Protein AF-A0A9P8UBT5-F1 (afdb_monomer)

Sequence (210 aa):
MSDPVVSLGGPLFRHPGTSYQEFSTSWRRHAQIVTPWFLQFGVTEYIQIHLPPNRSLHTPFSTMLSSSPSHISPEASAQAQKIMAQADGIAIVRYRPVSISPGKTRDLMDGSSHPYFKDVIAADERRFLHTESGATAVAPKDGNWSFDVPALEVDVWKELAAGCRVVKAEELVIIKDGKAEIEVEGLWWNLWHNLDREDVPVDVSQAEGK

pLDDT: mean 85.36, std 14.69, range [41.03, 98.38]

Radius of gyration: 19.41 Å; Cα contacts (8 Å, |Δi|>4): 306; chains: 1; bounding box: 41×47×66 Å

Structure (mmCIF, N/CA/C/O backbone):
data_AF-A0A9P8UBT5-F1
#
_entry.id   AF-A0A9P8UBT5-F1
#
loop_
_atom_site.group_PDB
_atom_site.id
_atom_site.type_symbol
_atom_site.label_atom_id
_atom_site.label_alt_id
_atom_site.label_comp_id
_atom_site.label_asym_id
_atom_site.label_entity_id
_atom_site.label_seq_id
_atom_site.pdbx_PDB_ins_code
_atom_site.Cartn_x
_atom_site.Cartn_y
_atom_site.Cartn_z
_atom_site.occupancy
_atom_site.B_iso_or_equiv
_atom_site.auth_seq_id
_atom_site.auth_comp_id
_atom_site.auth_asym_id
_atom_site.auth_atom_id
_atom_site.pdbx_PDB_model_num
ATOM 1 N N . MET A 1 1 ? 18.305 18.192 -13.054 1.00 54.78 1 MET A N 1
ATOM 2 C CA . MET A 1 1 ? 17.220 18.229 -12.053 1.00 54.78 1 MET A CA 1
ATOM 3 C C . MET A 1 1 ? 16.824 16.789 -11.804 1.00 54.78 1 MET A C 1
ATOM 5 O O . MET A 1 1 ? 16.705 16.066 -12.779 1.00 54.78 1 MET A O 1
ATOM 9 N N . SER A 1 2 ? 16.757 16.344 -10.552 1.00 66.19 2 SER A N 1
ATOM 10 C CA . SER A 1 2 ? 16.241 15.011 -10.226 1.00 66.19 2 SER A CA 1
ATOM 11 C C . SER A 1 2 ? 14.736 14.972 -10.496 1.00 66.19 2 SER A C 1
ATOM 13 O O . SER A 1 2 ? 14.044 15.938 -10.173 1.00 66.19 2 SER A O 1
ATOM 15 N N . ASP A 1 3 ? 14.241 13.883 -11.088 1.00 73.88 3 ASP A N 1
ATOM 16 C CA . ASP A 1 3 ? 12.806 13.688 -11.334 1.00 73.88 3 ASP A CA 1
ATOM 17 C C . ASP A 1 3 ? 12.015 13.781 -10.020 1.00 73.88 3 ASP A C 1
ATOM 19 O O . ASP A 1 3 ? 12.537 13.363 -8.983 1.00 73.88 3 ASP A O 1
ATOM 23 N N . PRO A 1 4 ? 10.789 14.334 -10.006 1.00 84.88 4 PRO A N 1
ATOM 24 C CA . PRO A 1 4 ? 10.018 14.503 -8.776 1.00 84.88 4 PRO A CA 1
ATOM 25 C C . PRO A 1 4 ? 9.709 13.155 -8.105 1.00 84.88 4 PRO A C 1
ATOM 27 O O . PRO A 1 4 ? 9.495 12.145 -8.774 1.00 84.88 4 PRO A O 1
ATOM 30 N N . VAL A 1 5 ? 9.691 13.140 -6.767 1.00 91.81 5 VAL A N 1
ATOM 31 C CA . VAL A 1 5 ? 9.139 12.006 -6.006 1.00 91.81 5 VAL A CA 1
ATOM 32 C C . VAL A 1 5 ? 7.627 12.093 -6.0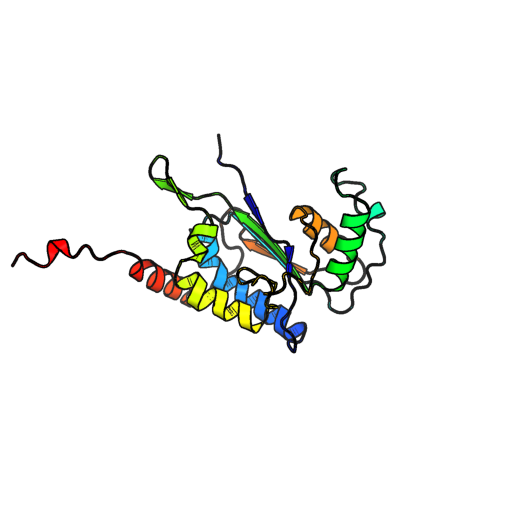74 1.00 91.81 5 VAL A C 1
ATOM 34 O O . VAL A 1 5 ? 7.066 13.154 -5.804 1.00 91.81 5 VAL A O 1
ATOM 37 N N . VAL A 1 6 ? 6.983 10.975 -6.380 1.00 93.69 6 VAL A N 1
ATOM 38 C CA . VAL A 1 6 ? 5.534 10.828 -6.275 1.00 93.69 6 VAL A CA 1
ATOM 39 C C . VAL A 1 6 ? 5.216 10.045 -5.004 1.00 93.69 6 VAL A C 1
ATOM 41 O O . VAL A 1 6 ? 5.884 9.056 -4.694 1.00 93.69 6 VAL A O 1
ATOM 44 N N . SER A 1 7 ? 4.201 10.496 -4.271 1.00 93.75 7 SER A N 1
ATOM 45 C CA . SER A 1 7 ? 3.725 9.880 -3.031 1.00 93.75 7 SER A CA 1
ATOM 46 C C . SER A 1 7 ? 2.304 9.356 -3.226 1.00 93.75 7 SER A C 1
ATOM 48 O O . SER A 1 7 ? 1.443 10.084 -3.712 1.00 93.75 7 SER A O 1
ATOM 50 N N . LEU A 1 8 ? 2.049 8.116 -2.816 1.00 92.44 8 LEU A N 1
ATOM 51 C CA . LEU A 1 8 ? 0.731 7.478 -2.841 1.00 92.44 8 LEU A CA 1
ATOM 52 C C . LEU A 1 8 ? 0.530 6.593 -1.611 1.00 92.44 8 LEU A C 1
ATOM 54 O O . LEU A 1 8 ? 1.482 6.189 -0.944 1.00 92.44 8 LEU A O 1
ATOM 58 N N . GLY A 1 9 ? -0.724 6.279 -1.321 1.00 92.38 9 GLY A N 1
ATOM 59 C CA . GLY A 1 9 ? -1.100 5.485 -0.163 1.00 92.38 9 GLY A CA 1
ATOM 60 C C . GLY A 1 9 ? -2.188 6.165 0.650 1.00 92.38 9 GLY A C 1
ATOM 61 O O . GLY A 1 9 ? -2.800 7.138 0.214 1.00 92.38 9 GLY A O 1
ATOM 62 N N . GLY A 1 10 ? -2.448 5.620 1.829 1.00 94.44 10 GLY A N 1
ATOM 63 C CA . GLY A 1 10 ? -3.575 6.013 2.654 1.00 94.44 10 GLY A CA 1
ATOM 64 C C . GLY A 1 10 ? -4.095 4.860 3.510 1.00 94.44 10 GLY A C 1
ATOM 65 O O . GLY A 1 10 ? -3.424 3.828 3.638 1.00 94.44 10 GLY A O 1
ATOM 66 N N . PRO A 1 11 ? -5.272 5.045 4.125 1.00 95.25 11 PRO A N 1
ATOM 67 C CA . PRO A 1 11 ? -5.884 4.050 4.990 1.00 95.25 11 PRO A CA 1
ATOM 68 C C . PRO A 1 11 ? -6.266 2.788 4.210 1.00 95.25 11 PRO A C 1
ATOM 70 O O . PRO A 1 11 ? -6.769 2.854 3.091 1.00 95.25 11 PRO A O 1
ATOM 73 N N . LEU A 1 12 ? -6.053 1.636 4.835 1.00 96.38 12 LEU A N 1
ATOM 74 C CA . LEU A 1 12 ? -6.475 0.328 4.356 1.00 96.38 12 LEU A CA 1
ATOM 75 C C . LEU A 1 12 ? -7.531 -0.245 5.289 1.00 96.38 12 LEU A C 1
ATOM 77 O O . LEU A 1 12 ? -7.418 -0.135 6.511 1.00 96.38 12 LEU A O 1
ATOM 81 N N . PHE A 1 13 ? -8.518 -0.908 4.704 1.00 95.62 13 PHE A N 1
ATOM 82 C CA . PHE A 1 13 ? -9.588 -1.583 5.422 1.00 95.62 13 PHE A CA 1
ATOM 83 C C . PHE A 1 13 ? -9.510 -3.079 5.135 1.00 95.62 13 PHE A C 1
ATOM 85 O O . PHE A 1 13 ? -9.263 -3.489 3.996 1.00 95.62 13 PHE A O 1
ATOM 92 N N . ARG A 1 14 ? -9.696 -3.908 6.161 1.00 95.62 14 ARG A N 1
ATOM 93 C CA . ARG A 1 14 ? -9.682 -5.362 5.996 1.00 95.62 14 ARG A CA 1
ATOM 94 C C . ARG A 1 14 ? -10.953 -5.868 5.318 1.00 95.62 14 ARG A C 1
ATOM 96 O O . ARG A 1 14 ? -12.022 -5.268 5.426 1.00 95.62 14 ARG A O 1
ATOM 103 N N . HIS A 1 15 ? -10.841 -7.010 4.653 1.00 95.06 15 HIS A N 1
ATOM 104 C CA . HIS A 1 15 ? -11.969 -7.687 4.028 1.00 95.06 15 HIS A CA 1
ATOM 105 C C . HIS A 1 15 ? -13.046 -8.058 5.076 1.00 95.06 15 HIS A C 1
ATOM 107 O O . HIS A 1 15 ? -12.706 -8.494 6.185 1.00 95.06 15 HIS A O 1
ATOM 113 N N . PRO A 1 16 ? -14.352 -7.931 4.762 1.00 92.25 16 PRO A N 1
ATOM 114 C CA . PRO A 1 16 ? -15.416 -8.365 5.663 1.00 92.25 16 PRO A CA 1
ATOM 115 C C . PRO A 1 16 ? -15.279 -9.846 6.040 1.00 92.25 16 PRO A C 1
ATOM 117 O O . PRO A 1 16 ? -15.104 -10.711 5.186 1.00 92.25 16 PRO A O 1
ATOM 120 N N . GLY A 1 17 ? -15.360 -10.158 7.331 1.00 92.75 17 GLY A N 1
ATOM 121 C CA . GLY A 1 17 ? -15.185 -11.528 7.829 1.00 92.75 17 GLY A CA 1
ATOM 122 C C . GLY A 1 17 ? -13.733 -11.936 8.100 1.00 92.75 17 GLY A C 1
ATOM 123 O O . GLY A 1 17 ? -13.524 -12.980 8.707 1.00 92.75 17 GLY A O 1
ATOM 124 N N . THR A 1 18 ? -12.747 -11.108 7.745 1.00 94.38 18 THR A N 1
ATOM 125 C CA . THR A 1 18 ? -11.354 -11.287 8.173 1.00 94.38 18 THR A CA 1
ATOM 126 C C . THR A 1 18 ? -11.154 -10.659 9.552 1.00 94.38 18 THR A C 1
ATOM 128 O O . THR A 1 18 ? -11.521 -9.503 9.797 1.00 94.38 18 THR A O 1
ATOM 131 N N . SER A 1 19 ? -10.569 -11.413 10.481 1.00 95.81 19 SER A N 1
ATOM 132 C CA . SER A 1 19 ? -10.183 -10.885 11.791 1.00 95.81 19 SER A CA 1
ATOM 133 C C . SER A 1 19 ? -9.003 -9.914 11.671 1.00 95.81 19 SER A C 1
ATOM 135 O O . SER A 1 19 ? -8.230 -9.946 10.714 1.00 95.81 19 SER A O 1
ATOM 137 N N . TYR A 1 20 ? -8.809 -9.058 12.678 1.00 95.06 20 TYR A N 1
ATOM 138 C CA . TYR A 1 20 ? -7.649 -8.160 12.706 1.00 95.06 20 TYR A CA 1
ATOM 139 C C . TYR A 1 20 ? -6.314 -8.922 12.641 1.00 95.06 20 TYR A C 1
ATOM 141 O O . TYR A 1 20 ? -5.384 -8.496 11.958 1.00 95.06 20 TYR A O 1
ATOM 149 N N . GLN A 1 21 ? -6.214 -10.053 13.346 1.00 96.00 21 GLN A N 1
ATOM 150 C CA . GLN A 1 21 ? -4.995 -10.859 13.363 1.00 96.00 21 GLN A CA 1
ATOM 151 C C . GLN A 1 21 ? -4.702 -11.440 11.977 1.00 96.00 21 GLN A C 1
ATOM 153 O O . GLN A 1 21 ? -3.580 -11.308 11.498 1.00 96.00 21 GLN A O 1
ATOM 158 N N . GLU A 1 22 ? -5.706 -12.014 11.311 1.00 97.00 22 GLU A N 1
ATOM 159 C CA . GLU A 1 22 ? -5.560 -12.538 9.948 1.00 97.00 22 GLU A CA 1
ATOM 160 C C . GLU A 1 22 ? -5.184 -11.441 8.951 1.00 97.00 22 GLU A C 1
ATOM 162 O O . GLU A 1 22 ? -4.287 -11.654 8.137 1.00 97.00 22 GLU A O 1
ATOM 167 N N . PHE A 1 23 ? -5.804 -10.259 9.041 1.00 97.38 23 PHE A N 1
ATOM 168 C CA . PHE A 1 23 ? -5.424 -9.093 8.239 1.00 97.38 23 PHE A CA 1
ATOM 169 C C . PHE A 1 23 ? -3.957 -8.717 8.471 1.00 97.38 23 PHE A C 1
ATOM 171 O O . PHE A 1 23 ? -3.184 -8.636 7.522 1.00 97.38 23 PHE A O 1
ATOM 178 N N . SER A 1 24 ? -3.553 -8.535 9.731 1.00 96.88 24 SER A N 1
ATOM 179 C CA . SER A 1 24 ? -2.198 -8.106 10.089 1.00 96.88 24 SER A CA 1
ATOM 180 C C . SER A 1 24 ? -1.144 -9.115 9.628 1.00 96.88 24 SER A C 1
ATOM 182 O O . SER A 1 24 ? -0.122 -8.735 9.057 1.00 96.88 24 SER A O 1
ATOM 184 N N . THR A 1 25 ? -1.403 -10.412 9.813 1.00 97.62 25 THR A N 1
ATOM 185 C CA . THR A 1 25 ? -0.523 -11.483 9.333 1.00 97.62 25 THR A CA 1
ATOM 186 C C . THR A 1 25 ? -0.460 -11.522 7.806 1.00 97.62 25 THR A C 1
ATOM 188 O O . THR A 1 25 ? 0.635 -11.619 7.250 1.00 97.62 25 THR A O 1
ATOM 191 N N . SER A 1 26 ? -1.604 -11.417 7.124 1.00 98.06 26 SER A N 1
ATOM 192 C CA . SER A 1 26 ? -1.662 -11.444 5.657 1.00 98.06 26 SER A CA 1
ATOM 193 C C . SER A 1 26 ? -0.941 -10.245 5.054 1.00 98.06 26 SER A C 1
ATOM 195 O O . SER A 1 26 ? -0.128 -10.414 4.153 1.00 98.06 26 SER A O 1
ATOM 197 N N . TRP A 1 27 ? -1.145 -9.047 5.603 1.00 98.12 27 TRP A N 1
ATOM 198 C CA . TRP A 1 27 ? -0.545 -7.826 5.076 1.00 98.12 27 TRP A CA 1
ATOM 199 C C . TRP A 1 27 ? 0.981 -7.775 5.268 1.00 98.12 27 TRP A C 1
ATOM 201 O O . TRP A 1 27 ? 1.702 -7.343 4.368 1.00 98.12 27 TRP A O 1
ATOM 211 N N . ARG A 1 28 ? 1.510 -8.330 6.367 1.00 97.81 28 ARG A N 1
ATOM 212 C CA . ARG A 1 28 ? 2.966 -8.519 6.521 1.00 97.81 28 ARG A CA 1
ATOM 213 C C . ARG A 1 28 ? 3.537 -9.460 5.479 1.00 97.81 28 ARG A C 1
ATOM 215 O O . ARG A 1 28 ? 4.595 -9.196 4.920 1.00 97.81 28 ARG A O 1
ATOM 222 N N . ARG A 1 29 ? 2.846 -10.570 5.215 1.00 97.62 29 ARG A N 1
ATOM 223 C CA . ARG A 1 29 ? 3.262 -11.515 4.176 1.00 97.62 29 ARG A CA 1
ATOM 224 C C . ARG A 1 29 ? 3.194 -10.870 2.791 1.00 97.62 29 ARG A C 1
ATOM 226 O O . ARG A 1 29 ? 4.104 -11.068 1.991 1.00 97.62 29 ARG A O 1
ATOM 233 N N . HIS A 1 30 ? 2.165 -10.062 2.546 1.00 97.88 30 HIS A N 1
ATOM 234 C CA . HIS A 1 30 ? 1.980 -9.316 1.307 1.00 97.88 30 HIS A CA 1
ATOM 235 C C . HIS A 1 30 ? 3.183 -8.424 0.975 1.00 97.88 30 HIS A C 1
ATOM 237 O O . HIS A 1 30 ? 3.520 -8.270 -0.196 1.00 97.88 30 HIS A O 1
ATOM 243 N N . ALA A 1 31 ? 3.888 -7.905 1.989 1.00 97.88 31 ALA A N 1
ATOM 244 C CA . ALA A 1 31 ? 5.113 -7.134 1.794 1.00 97.88 31 ALA A CA 1
ATOM 245 C C . ALA A 1 31 ? 6.129 -7.882 0.913 1.00 97.88 31 ALA A C 1
ATOM 247 O O . ALA A 1 31 ? 6.630 -7.318 -0.052 1.00 97.88 31 ALA A O 1
ATOM 248 N N . GLN A 1 32 ? 6.358 -9.175 1.165 1.00 97.81 32 GLN A N 1
ATOM 249 C CA . GLN A 1 32 ? 7.280 -9.973 0.352 1.00 97.81 32 GLN A CA 1
ATOM 250 C C . GLN A 1 32 ? 6.816 -10.117 -1.104 1.00 97.81 32 GLN A C 1
ATOM 252 O O . GLN A 1 32 ? 7.638 -10.144 -2.016 1.00 97.81 32 GLN A O 1
ATOM 257 N N . ILE A 1 33 ? 5.501 -10.211 -1.316 1.00 97.88 33 ILE A N 1
ATOM 258 C CA . ILE A 1 33 ? 4.894 -10.416 -2.634 1.00 97.88 33 ILE A CA 1
ATOM 259 C C . ILE A 1 33 ? 5.039 -9.155 -3.483 1.00 97.88 33 ILE A C 1
ATOM 261 O O . ILE A 1 33 ? 5.387 -9.247 -4.660 1.00 97.88 33 ILE A O 1
ATOM 265 N N . VAL A 1 34 ? 4.790 -7.982 -2.896 1.00 97.50 34 VAL A N 1
ATOM 266 C CA . VAL A 1 34 ? 4.793 -6.707 -3.621 1.00 97.50 34 VAL A CA 1
ATOM 267 C C . VAL A 1 34 ? 6.202 -6.150 -3.838 1.00 97.50 34 VAL A C 1
ATOM 269 O O . VAL A 1 34 ? 6.431 -5.461 -4.831 1.00 97.50 34 VAL A O 1
ATOM 272 N N . THR A 1 35 ? 7.170 -6.469 -2.968 1.00 98.19 35 THR A N 1
ATOM 273 C CA . THR A 1 35 ? 8.527 -5.896 -3.024 1.00 98.19 35 THR A CA 1
ATOM 274 C C . THR A 1 35 ? 9.234 -6.071 -4.377 1.00 98.19 35 THR A C 1
ATOM 276 O O . THR A 1 35 ? 9.757 -5.065 -4.862 1.00 98.19 35 THR A O 1
ATOM 279 N N . PRO A 1 36 ? 9.253 -7.254 -5.031 1.00 97.56 36 PRO A N 1
ATOM 280 C CA . PRO A 1 36 ? 9.866 -7.395 -6.353 1.00 97.56 36 PRO A CA 1
ATOM 281 C C . PRO A 1 36 ? 9.291 -6.420 -7.381 1.00 97.56 36 PRO A C 1
ATOM 283 O O . PRO A 1 36 ? 10.042 -5.714 -8.050 1.00 97.56 36 PRO A O 1
ATOM 286 N N . TRP A 1 37 ? 7.961 -6.322 -7.449 1.00 96.44 37 TRP A N 1
ATOM 287 C CA . TRP A 1 37 ? 7.267 -5.411 -8.357 1.00 96.44 37 TRP A CA 1
ATOM 288 C C . TRP A 1 37 ? 7.565 -3.948 -8.002 1.00 96.44 37 TRP A C 1
ATOM 290 O O . TRP A 1 37 ? 8.029 -3.190 -8.848 1.00 96.44 37 TRP A O 1
ATOM 300 N N . PHE A 1 38 ? 7.413 -3.556 -6.734 1.00 97.25 38 PHE A N 1
ATOM 301 C CA . PHE A 1 38 ? 7.703 -2.196 -6.272 1.00 97.25 38 PHE A CA 1
ATOM 302 C C . PHE A 1 38 ? 9.117 -1.730 -6.644 1.00 97.25 38 PHE A C 1
ATOM 304 O O . PHE A 1 38 ? 9.273 -0.643 -7.203 1.00 97.25 38 PHE A O 1
ATOM 311 N N . LEU A 1 39 ? 10.143 -2.547 -6.395 1.00 96.19 39 LEU A N 1
ATOM 312 C CA . LEU A 1 39 ? 11.526 -2.179 -6.710 1.00 96.19 39 LEU A CA 1
ATOM 313 C C . LEU A 1 39 ? 11.746 -1.986 -8.218 1.00 96.19 39 LEU A C 1
ATOM 315 O O . LEU A 1 39 ? 12.446 -1.062 -8.628 1.00 96.19 39 LEU A O 1
ATOM 319 N N . GLN A 1 40 ? 11.116 -2.812 -9.055 1.00 94.38 40 GLN A N 1
ATOM 320 C CA . GLN A 1 40 ? 11.247 -2.726 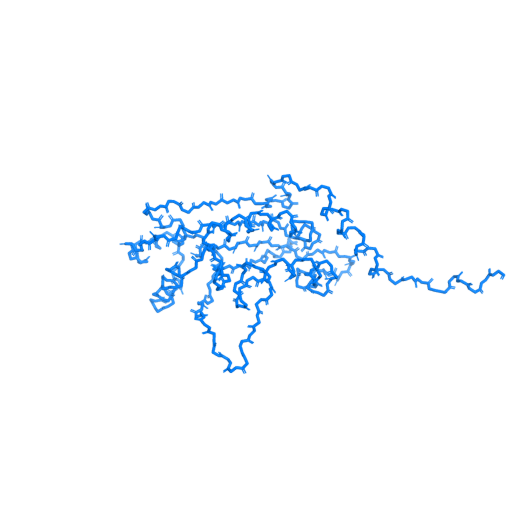-10.514 1.00 94.38 40 GLN A CA 1
ATOM 321 C C . GLN A 1 40 ? 10.527 -1.512 -11.104 1.00 94.38 40 GLN A C 1
ATOM 323 O O . GLN A 1 40 ? 10.961 -0.951 -12.114 1.00 94.38 40 GLN A O 1
ATOM 328 N N . PHE A 1 41 ? 9.462 -1.061 -10.450 1.00 94.50 41 PHE A N 1
ATOM 329 C CA . PHE A 1 41 ? 8.693 0.116 -10.843 1.00 94.50 41 PHE A CA 1
ATOM 330 C C . PHE A 1 41 ? 9.091 1.391 -10.077 1.00 94.50 41 PHE A C 1
ATOM 332 O O . PHE A 1 41 ? 8.345 2.367 -10.046 1.00 94.50 41 PHE A O 1
ATOM 339 N N . GLY A 1 42 ? 10.300 1.418 -9.506 1.00 95.31 42 GLY A N 1
ATOM 340 C CA . GLY A 1 42 ? 10.926 2.646 -9.010 1.00 95.31 42 GLY A CA 1
ATOM 341 C C . GLY A 1 42 ? 10.459 3.101 -7.630 1.00 95.31 42 GLY A C 1
ATOM 342 O O . GLY A 1 42 ? 10.698 4.253 -7.257 1.00 95.31 42 GLY A O 1
ATOM 343 N N . VAL A 1 43 ? 9.807 2.228 -6.857 1.00 97.19 43 VAL A N 1
ATOM 344 C CA . VAL A 1 43 ? 9.465 2.516 -5.460 1.00 97.19 43 VAL A CA 1
ATOM 345 C C . VAL A 1 43 ? 10.741 2.656 -4.644 1.00 97.19 43 VAL A C 1
ATOM 347 O O . VAL A 1 43 ? 11.562 1.746 -4.545 1.00 97.19 43 VAL A O 1
ATOM 350 N N . THR A 1 44 ? 10.890 3.827 -4.039 1.00 97.38 44 THR A N 1
ATOM 351 C CA . THR A 1 44 ? 12.008 4.177 -3.166 1.00 97.38 44 THR A CA 1
ATOM 352 C C . THR A 1 44 ? 11.677 3.991 -1.696 1.00 97.38 44 THR A C 1
ATOM 354 O O . THR A 1 44 ? 12.589 3.827 -0.892 1.00 97.38 44 THR A O 1
ATOM 357 N N . GLU A 1 45 ? 10.393 4.012 -1.339 1.00 98.06 45 GLU A N 1
ATOM 358 C CA . GLU A 1 45 ? 9.940 3.787 0.027 1.00 98.06 45 GLU A CA 1
ATOM 359 C C . GLU A 1 45 ? 8.595 3.061 0.039 1.00 98.06 45 GLU A C 1
ATOM 361 O O . GLU A 1 45 ? 7.688 3.427 -0.709 1.00 98.06 45 GLU A O 1
ATOM 366 N N . TYR A 1 46 ? 8.466 2.061 0.908 1.00 98.31 46 TYR A N 1
ATOM 367 C CA . TYR A 1 46 ? 7.199 1.412 1.224 1.00 98.31 46 TYR A CA 1
ATOM 368 C C . TYR A 1 46 ? 7.125 1.156 2.725 1.00 98.31 46 TYR A C 1
ATOM 370 O O . TYR A 1 46 ? 7.996 0.488 3.286 1.00 98.31 46 TYR A O 1
ATOM 378 N N . ILE A 1 47 ? 6.086 1.685 3.367 1.00 98.12 47 ILE A N 1
ATOM 379 C CA . ILE A 1 47 ? 5.843 1.548 4.801 1.00 98.12 47 ILE A CA 1
ATOM 380 C C . ILE A 1 47 ? 4.445 0.975 5.017 1.00 98.12 47 ILE A C 1
ATOM 382 O O . ILE A 1 47 ? 3.468 1.451 4.432 1.00 98.12 47 ILE A O 1
ATOM 386 N N . GLN A 1 48 ? 4.361 -0.018 5.899 1.00 98.00 48 GLN A N 1
ATOM 387 C CA . GLN A 1 48 ? 3.109 -0.541 6.435 1.00 98.00 48 GLN A CA 1
ATOM 388 C C . GLN A 1 48 ? 2.951 -0.067 7.877 1.00 98.00 48 GLN A C 1
ATOM 390 O O . GLN A 1 48 ? 3.799 -0.345 8.723 1.00 98.00 48 GLN A O 1
ATOM 395 N N . ILE A 1 49 ? 1.868 0.646 8.172 1.00 96.75 49 ILE A N 1
ATOM 396 C CA . ILE A 1 49 ? 1.523 1.044 9.537 1.00 96.75 49 ILE A CA 1
ATOM 397 C C . ILE A 1 49 ? 0.282 0.266 9.962 1.00 96.75 49 ILE A C 1
ATOM 399 O O . ILE A 1 49 ? -0.806 0.520 9.455 1.00 96.75 49 ILE A O 1
ATOM 403 N N . HIS A 1 50 ? 0.423 -0.674 10.893 1.00 95.62 50 HIS A N 1
ATOM 404 C CA . HIS A 1 50 ? -0.692 -1.461 11.421 1.00 95.62 50 HIS A CA 1
ATOM 405 C C . HIS A 1 50 ? -1.386 -0.711 12.562 1.00 95.62 50 HIS A C 1
ATOM 407 O O . HIS A 1 50 ? -0.750 -0.354 13.562 1.00 95.62 50 HIS A O 1
ATOM 413 N N . LEU A 1 51 ? -2.696 -0.485 12.425 1.00 93.19 51 LEU A N 1
ATOM 414 C CA . LEU A 1 51 ? -3.497 0.240 13.408 1.00 93.19 51 LEU A CA 1
ATOM 415 C C . LEU A 1 51 ? -4.176 -0.735 14.379 1.00 93.19 51 LEU A C 1
ATOM 417 O O . LEU A 1 51 ? -4.793 -1.699 13.947 1.00 93.19 51 LEU A O 1
ATOM 421 N N . PRO A 1 52 ? -4.146 -0.490 15.697 1.00 88.06 52 PRO A N 1
ATOM 422 C CA . PRO A 1 52 ? -4.710 -1.421 16.670 1.00 88.06 52 PRO A CA 1
ATOM 423 C C . PRO A 1 52 ? -6.248 -1.534 16.555 1.00 88.06 52 PRO A C 1
ATOM 425 O O . PRO A 1 52 ? -6.918 -0.542 16.245 1.00 88.06 52 PRO A O 1
ATOM 428 N N . PRO A 1 53 ? -6.838 -2.7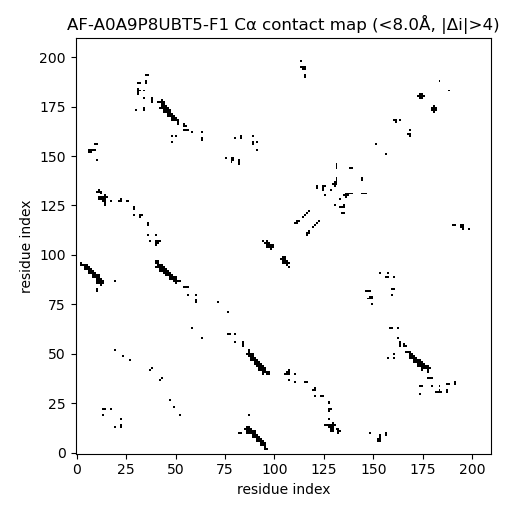12 16.857 1.00 81.38 53 PRO A N 1
ATOM 429 C CA . PRO A 1 53 ? -8.262 -2.990 16.631 1.00 81.38 53 PRO A CA 1
ATOM 430 C C . PRO A 1 53 ? -9.209 -2.250 17.590 1.00 81.38 53 PRO A C 1
ATOM 432 O O . PRO A 1 53 ? -10.346 -1.980 17.226 1.00 81.38 53 PRO A O 1
ATOM 435 N N . ASN A 1 54 ? -8.742 -1.887 18.791 1.00 70.25 54 ASN A N 1
ATOM 436 C CA . ASN A 1 54 ? -9.516 -1.180 19.822 1.00 70.25 54 ASN A CA 1
ATOM 437 C C . ASN A 1 54 ? -8.933 0.213 20.083 1.00 70.25 54 ASN A C 1
ATOM 439 O O . ASN A 1 54 ? -8.495 0.530 21.191 1.00 70.25 54 ASN A O 1
ATOM 443 N N . ARG A 1 55 ? -8.848 1.040 19.042 1.00 71.00 55 ARG A N 1
ATOM 444 C CA . ARG A 1 55 ? -8.333 2.404 19.178 1.00 71.00 55 ARG A CA 1
ATOM 445 C C . ARG A 1 55 ? -9.436 3.365 19.590 1.00 71.00 55 ARG A C 1
ATOM 447 O O . ARG A 1 55 ? -10.499 3.414 18.985 1.00 71.00 55 ARG A O 1
ATOM 454 N N . SER A 1 56 ? -9.135 4.172 20.596 1.00 61.62 56 SER A N 1
ATOM 455 C CA . SER A 1 56 ? -9.896 5.376 20.887 1.00 61.62 56 SER A CA 1
ATOM 456 C C . SER A 1 56 ? -9.060 6.580 20.478 1.00 61.62 56 SER A C 1
ATOM 458 O O . SER A 1 56 ? -7.939 6.773 20.960 1.00 61.62 56 SER A O 1
ATOM 460 N N . LEU A 1 57 ? -9.596 7.382 19.561 1.00 60.81 57 LEU A N 1
ATOM 461 C CA . LEU A 1 57 ? -9.001 8.649 19.152 1.00 60.81 57 LEU A CA 1
ATOM 462 C C . LEU A 1 57 ? -9.313 9.693 20.232 1.00 60.81 57 LEU A C 1
ATOM 464 O O . LEU A 1 57 ? -10.206 10.517 20.083 1.00 60.81 57 LEU A O 1
ATOM 468 N N . HIS A 1 58 ? -8.609 9.629 21.362 1.00 55.62 58 HIS A N 1
ATOM 469 C CA . HIS A 1 58 ? -8.841 10.551 22.482 1.00 55.62 58 HIS A CA 1
ATOM 470 C C . HIS A 1 58 ? -8.263 11.953 22.263 1.00 55.62 58 HIS A C 1
ATOM 472 O O . HIS A 1 58 ? -8.554 12.860 23.041 1.00 55.62 58 HIS A O 1
ATOM 478 N N . THR A 1 59 ? -7.451 12.149 21.224 1.00 56.28 59 THR A N 1
ATOM 479 C CA . THR A 1 59 ? -6.812 13.439 20.968 1.00 56.28 59 THR A CA 1
ATOM 480 C C . THR A 1 59 ? -7.525 14.149 19.813 1.00 56.28 59 THR A C 1
ATOM 482 O O . THR A 1 59 ? -7.559 13.609 18.702 1.00 56.28 59 THR A O 1
ATOM 485 N N . PRO A 1 60 ? -8.074 15.356 20.029 1.00 56.28 60 PRO A N 1
ATOM 486 C CA . PRO A 1 60 ? -8.601 16.166 18.941 1.00 56.28 60 PRO A CA 1
ATOM 487 C C . PRO A 1 60 ? -7.479 16.522 17.955 1.00 56.28 60 PRO A C 1
ATOM 489 O O . PRO A 1 60 ? -6.371 16.890 18.348 1.00 56.28 60 PRO A O 1
ATOM 492 N N . PHE A 1 61 ? -7.777 16.406 16.661 1.00 58.44 61 PHE A N 1
ATOM 493 C CA . PHE A 1 61 ? -6.854 16.619 15.541 1.00 58.44 61 PHE A CA 1
ATOM 494 C C . PHE A 1 61 ? -6.115 17.960 15.627 1.00 58.44 61 PHE A C 1
ATOM 496 O O . PHE A 1 61 ? -4.925 18.039 15.329 1.00 58.44 61 PHE A O 1
ATOM 503 N N . SER A 1 62 ? -6.800 18.996 16.126 1.00 52.75 62 SER A N 1
ATOM 504 C CA . SER A 1 62 ? -6.261 20.346 16.312 1.00 52.75 62 SER A CA 1
ATOM 505 C C . SER A 1 62 ? -5.034 20.409 17.225 1.00 52.75 62 SER A C 1
ATOM 507 O O . SER A 1 62 ? -4.258 21.350 17.119 1.00 52.75 62 SER A O 1
ATOM 509 N N . THR A 1 63 ? -4.827 19.430 18.113 1.00 54.41 63 THR A N 1
ATOM 510 C CA . THR A 1 63 ? -3.644 19.379 18.990 1.00 54.41 63 THR A CA 1
ATOM 511 C C . THR A 1 63 ? -2.477 18.610 18.362 1.00 54.41 63 THR A C 1
ATOM 513 O O . THR A 1 63 ? -1.340 18.776 18.795 1.00 54.41 63 THR A O 1
ATOM 516 N N . MET A 1 64 ? -2.725 17.771 17.347 1.00 54.78 64 MET A N 1
ATOM 517 C CA . MET A 1 64 ? -1.680 16.980 16.681 1.00 54.78 64 MET A CA 1
ATOM 518 C C . MET A 1 64 ? -0.957 17.752 15.573 1.00 54.78 64 MET A C 1
ATOM 520 O O . MET A 1 64 ? 0.237 17.554 15.380 1.00 54.78 64 MET A O 1
ATOM 524 N N . LEU A 1 65 ? -1.652 18.667 14.893 1.00 57.56 65 LEU A N 1
ATOM 525 C CA . LEU A 1 65 ? -1.112 19.456 13.778 1.00 57.56 65 LEU A CA 1
ATOM 526 C C . LEU A 1 65 ? -0.378 20.739 14.190 1.00 57.56 65 LEU A C 1
ATOM 528 O O . LEU A 1 65 ? -0.106 21.587 13.349 1.00 57.56 65 LEU A O 1
ATOM 532 N N . SER A 1 66 ? 0.001 20.901 15.461 1.00 47.59 66 SER A N 1
ATOM 533 C CA . SER A 1 66 ? 0.764 22.087 15.888 1.00 47.59 66 SER A CA 1
ATOM 534 C C . SER A 1 66 ? 2.124 22.234 15.173 1.00 47.59 66 SER A C 1
ATOM 536 O O . SER A 1 66 ? 2.768 23.271 15.332 1.00 47.59 66 SER A O 1
ATOM 538 N N . SER A 1 67 ? 2.554 21.224 14.404 1.00 46.72 67 SER A N 1
ATOM 539 C CA . SER A 1 67 ? 3.861 21.159 13.742 1.00 46.72 67 SER A CA 1
ATOM 540 C C . SER A 1 67 ? 3.812 20.923 12.218 1.00 46.72 67 SER A C 1
ATOM 542 O O . SER A 1 67 ? 4.880 20.908 11.614 1.00 46.72 67 SER A O 1
ATOM 544 N N . SER A 1 68 ? 2.634 20.747 11.597 1.00 50.25 68 SER A N 1
ATOM 545 C CA . SER A 1 68 ? 2.484 20.327 10.182 1.00 50.25 68 SER A CA 1
ATOM 546 C C . SER A 1 68 ? 1.302 21.027 9.473 1.00 50.25 68 SER A C 1
ATOM 548 O O . SER A 1 68 ? 0.467 21.638 10.139 1.00 50.25 68 SER A O 1
ATOM 550 N N . PRO A 1 69 ? 1.275 21.075 8.125 1.00 48.88 69 PRO A N 1
ATOM 551 C CA . PRO A 1 69 ? 0.995 22.290 7.356 1.00 48.88 69 PRO A CA 1
ATOM 552 C C . PRO A 1 69 ? -0.448 22.804 7.442 1.00 48.88 69 PRO A C 1
ATOM 554 O O . PRO A 1 69 ? -1.424 22.059 7.467 1.00 48.88 69 PRO A O 1
ATOM 557 N N . SER A 1 70 ? -0.555 24.131 7.401 1.00 54.25 70 SER A N 1
ATOM 558 C CA . SER A 1 70 ? -1.727 24.991 7.616 1.00 54.25 70 SER A CA 1
ATOM 559 C C . SER A 1 70 ? -2.882 24.863 6.598 1.00 54.25 70 SER A C 1
ATOM 561 O O . SER A 1 70 ? -3.608 25.832 6.390 1.00 54.25 70 SER A O 1
ATOM 563 N N . HIS A 1 71 ? -3.063 23.713 5.940 1.00 63.75 71 HIS A N 1
ATOM 564 C CA . HIS A 1 71 ? -3.902 23.594 4.737 1.00 63.75 71 HIS A CA 1
ATOM 565 C C . HIS A 1 71 ? -5.067 22.595 4.809 1.00 63.75 71 HIS A C 1
ATOM 567 O O . HIS A 1 71 ? -5.862 22.550 3.872 1.00 63.75 71 HIS A O 1
ATOM 573 N N . ILE A 1 72 ? -5.226 21.821 5.887 1.00 74.69 72 ILE A N 1
ATOM 574 C CA . ILE A 1 72 ? -6.352 20.875 5.998 1.00 74.69 72 ILE A CA 1
ATOM 575 C C . ILE A 1 72 ? -7.544 21.574 6.652 1.00 74.69 72 ILE A C 1
ATOM 577 O O . ILE A 1 72 ? -7.423 22.121 7.749 1.00 74.69 72 ILE A O 1
ATOM 581 N N . SER A 1 73 ? -8.704 21.546 5.992 1.00 83.50 73 SER A N 1
ATOM 582 C CA . SER A 1 73 ? -9.923 22.135 6.547 1.00 83.50 73 SER A CA 1
ATOM 583 C C . SER A 1 73 ? -10.399 21.369 7.797 1.00 83.50 73 SER A C 1
ATOM 585 O O . SER A 1 73 ? -10.138 20.166 7.924 1.00 83.50 73 SER A O 1
ATOM 587 N N . PRO A 1 74 ? -11.124 22.018 8.727 1.00 81.44 74 PRO A N 1
ATOM 588 C CA . PRO A 1 74 ? -11.723 21.339 9.878 1.00 81.44 74 PRO A CA 1
ATOM 589 C C . PRO A 1 74 ? -12.622 20.154 9.491 1.00 81.44 74 PRO A C 1
ATOM 591 O O . PRO A 1 74 ? -12.672 19.152 10.203 1.00 81.44 74 PRO A O 1
ATOM 594 N N . GLU A 1 75 ? -13.305 20.234 8.350 1.00 86.50 75 GLU A N 1
ATOM 595 C CA . GLU A 1 75 ? -14.151 19.162 7.825 1.00 86.50 75 GLU A CA 1
ATOM 596 C C . GLU A 1 75 ? -13.315 17.961 7.372 1.00 86.50 75 GLU A C 1
ATOM 598 O O . GLU A 1 75 ? -13.579 16.836 7.800 1.00 86.50 75 GLU A O 1
ATOM 603 N N . ALA A 1 76 ? -12.272 18.192 6.566 1.00 85.81 76 ALA A N 1
ATOM 604 C CA . ALA A 1 76 ? -11.365 17.138 6.108 1.00 85.81 76 ALA A CA 1
ATOM 605 C C . ALA A 1 76 ? -10.639 16.468 7.285 1.00 85.81 76 ALA A C 1
ATOM 607 O O . ALA A 1 76 ? -10.468 15.252 7.316 1.00 85.81 76 ALA A O 1
ATOM 608 N N . SER A 1 77 ? -10.286 17.259 8.297 1.00 82.56 77 SER A N 1
ATOM 609 C CA . SER A 1 77 ? -9.753 16.797 9.575 1.00 82.56 77 SER A CA 1
ATOM 610 C C . SER A 1 77 ? -10.709 15.851 10.309 1.00 82.56 77 SER A C 1
ATOM 612 O O . SER A 1 77 ? -10.334 14.727 10.657 1.00 82.56 77 SER A O 1
ATOM 614 N N . ALA A 1 78 ? -11.950 16.287 10.541 1.00 84.38 78 ALA A N 1
ATOM 615 C CA . ALA A 1 78 ? -12.951 15.490 11.239 1.00 84.38 78 ALA A CA 1
ATOM 616 C C . ALA A 1 78 ? -13.262 14.195 10.473 1.00 84.38 78 ALA A C 1
ATOM 618 O O . ALA A 1 78 ? -13.437 13.134 11.078 1.00 84.38 78 ALA A O 1
ATOM 619 N N . GLN A 1 79 ? -13.281 14.266 9.142 1.00 89.31 79 GLN A N 1
ATOM 620 C CA . GLN A 1 79 ? -13.464 13.103 8.287 1.00 89.31 79 GLN A CA 1
ATOM 621 C C . GLN A 1 79 ? -12.282 12.132 8.383 1.00 89.31 79 GLN A C 1
ATOM 623 O O . GLN A 1 79 ? -12.486 10.937 8.594 1.00 89.31 79 GLN A O 1
ATOM 628 N N . ALA A 1 80 ? -11.045 12.633 8.339 1.00 89.31 80 ALA A N 1
ATOM 629 C CA . ALA A 1 80 ? -9.851 11.812 8.504 1.00 89.31 80 ALA A CA 1
ATOM 630 C C . ALA A 1 80 ? -9.846 11.076 9.848 1.00 89.31 80 ALA A C 1
ATOM 632 O O . ALA A 1 80 ? -9.511 9.898 9.896 1.00 89.31 80 ALA A O 1
ATOM 633 N N . GLN A 1 81 ? -10.291 11.717 10.934 1.00 85.69 81 GLN A N 1
ATOM 634 C CA . GLN A 1 81 ? -10.440 11.042 12.226 1.00 85.69 81 GLN A CA 1
ATOM 635 C C . GLN A 1 81 ? -11.457 9.894 12.179 1.00 85.69 81 GLN A C 1
ATOM 637 O O . GLN A 1 81 ? -11.173 8.805 12.677 1.00 85.69 81 GLN A O 1
ATOM 642 N N . LYS A 1 82 ? -12.627 10.094 11.560 1.00 88.69 82 LYS A N 1
ATOM 643 C CA . LYS A 1 82 ? -13.627 9.021 11.402 1.00 88.69 82 LYS A CA 1
ATOM 644 C C . LYS A 1 82 ? -13.084 7.850 10.589 1.00 88.69 82 LYS A C 1
ATOM 646 O O . LYS A 1 82 ? -13.357 6.698 10.920 1.00 88.69 82 LYS A O 1
ATOM 651 N N . ILE A 1 83 ? -12.317 8.142 9.544 1.00 91.62 83 ILE A N 1
ATOM 652 C CA . ILE A 1 83 ? -11.664 7.136 8.708 1.00 91.62 83 ILE A CA 1
ATOM 653 C C . ILE A 1 83 ? -10.588 6.397 9.494 1.00 91.62 83 ILE A C 1
ATOM 655 O O . ILE A 1 83 ? -10.585 5.168 9.517 1.00 91.62 83 ILE A O 1
ATOM 659 N N . MET A 1 84 ? -9.748 7.118 10.235 1.00 89.38 84 MET A N 1
ATOM 660 C CA . MET A 1 84 ? -8.765 6.515 11.126 1.00 89.38 84 MET A CA 1
ATOM 661 C C . MET A 1 84 ? -9.429 5.605 12.149 1.00 89.38 84 MET A C 1
ATOM 663 O O . MET A 1 84 ? -8.889 4.544 12.411 1.00 89.38 84 MET A O 1
ATOM 667 N N . ALA A 1 85 ? -10.611 5.933 12.678 1.00 87.19 85 ALA A N 1
ATOM 668 C CA . ALA A 1 85 ? -11.359 5.068 13.597 1.00 87.19 85 ALA A CA 1
ATOM 669 C C . ALA A 1 85 ? -11.870 3.758 12.963 1.00 87.19 85 ALA A C 1
ATOM 671 O O . ALA A 1 85 ? -12.226 2.842 13.699 1.00 87.19 85 ALA A O 1
ATOM 672 N N . GLN A 1 86 ? -11.852 3.643 11.630 1.00 90.88 86 GLN A N 1
ATOM 673 C CA . GLN A 1 86 ? -12.304 2.463 10.879 1.00 90.88 86 GLN A CA 1
ATOM 674 C C . GLN A 1 86 ? -11.159 1.689 10.198 1.00 90.88 86 GLN A C 1
ATOM 676 O O . GLN A 1 86 ? -11.166 0.466 10.228 1.00 90.88 86 GLN A O 1
ATOM 681 N N . ALA A 1 87 ? -10.116 2.370 9.713 1.00 93.88 87 ALA A N 1
ATOM 682 C CA . ALA A 1 87 ? -8.971 1.775 9.013 1.00 93.88 87 ALA A CA 1
ATOM 683 C C . ALA A 1 87 ? -8.153 0.757 9.837 1.00 93.88 87 ALA A C 1
ATOM 685 O O . ALA A 1 87 ? -7.806 0.989 10.989 1.00 93.88 87 ALA A O 1
ATOM 686 N N . ASP A 1 88 ? -7.759 -0.360 9.244 1.00 95.75 88 ASP A N 1
ATOM 687 C CA . ASP A 1 88 ? -6.929 -1.383 9.894 1.00 95.75 88 ASP A CA 1
ATOM 688 C C . ASP A 1 88 ? -5.424 -1.143 9.717 1.00 95.75 88 ASP A C 1
ATOM 690 O O . ASP A 1 88 ? -4.601 -1.665 10.474 1.00 95.75 88 ASP A O 1
ATOM 694 N N . GLY A 1 89 ? -5.052 -0.315 8.743 1.00 95.88 89 GLY A N 1
ATOM 695 C CA . GLY A 1 89 ? -3.670 0.061 8.493 1.00 95.88 89 GLY A CA 1
ATOM 696 C C . GLY A 1 89 ? -3.542 1.310 7.633 1.00 95.88 89 GLY A C 1
ATOM 697 O O . GLY A 1 89 ? -4.540 1.845 7.160 1.00 95.88 89 GLY A O 1
ATOM 698 N N . ILE A 1 90 ? -2.311 1.768 7.424 1.00 96.19 90 ILE A N 1
ATOM 699 C CA . ILE A 1 90 ? -1.955 2.809 6.453 1.00 96.19 90 ILE A CA 1
ATOM 700 C C . ILE A 1 90 ? -0.771 2.330 5.621 1.00 96.19 90 ILE A C 1
ATOM 702 O O . ILE A 1 90 ? 0.268 1.959 6.170 1.00 96.19 90 ILE A O 1
ATOM 706 N N . ALA A 1 91 ? -0.913 2.381 4.300 1.00 97.31 91 ALA A N 1
ATOM 707 C CA . ALA A 1 91 ? 0.197 2.199 3.376 1.00 97.31 91 ALA A CA 1
ATOM 708 C C . ALA A 1 91 ? 0.786 3.559 2.996 1.00 97.31 91 ALA A C 1
ATOM 710 O O . ALA A 1 91 ? 0.040 4.483 2.680 1.00 97.31 91 ALA A O 1
ATOM 711 N N . ILE A 1 92 ? 2.113 3.660 2.975 1.00 96.88 92 ILE A N 1
ATOM 712 C CA . ILE A 1 92 ? 2.839 4.808 2.422 1.00 96.88 92 ILE A CA 1
ATOM 713 C C . ILE A 1 92 ? 3.771 4.275 1.346 1.00 96.88 92 ILE A C 1
ATOM 715 O O . ILE A 1 92 ? 4.573 3.387 1.626 1.00 96.88 92 ILE A O 1
ATOM 719 N N . VAL A 1 93 ? 3.674 4.805 0.134 1.00 97.06 93 VAL A N 1
ATOM 720 C CA . VAL A 1 93 ? 4.543 4.456 -0.988 1.00 97.06 93 VAL A CA 1
ATOM 721 C C . VAL A 1 93 ? 5.092 5.742 -1.594 1.00 97.06 93 VAL A C 1
ATOM 723 O O . VAL A 1 93 ? 4.345 6.667 -1.915 1.00 97.06 93 VAL A O 1
ATOM 726 N N . ARG A 1 94 ? 6.411 5.797 -1.775 1.00 97.12 94 ARG A N 1
ATOM 727 C CA . ARG A 1 94 ? 7.089 6.859 -2.523 1.00 97.12 94 ARG A CA 1
ATOM 728 C C . ARG A 1 94 ? 7.879 6.247 -3.654 1.00 97.12 94 ARG A C 1
ATOM 730 O O . ARG A 1 94 ? 8.613 5.284 -3.432 1.00 97.12 94 ARG A O 1
ATOM 737 N N . TYR A 1 95 ? 7.771 6.813 -4.846 1.00 96.06 95 TYR A N 1
ATOM 738 C CA . TYR A 1 95 ? 8.463 6.296 -6.018 1.00 96.06 95 TYR A CA 1
ATOM 739 C C . TYR A 1 95 ? 8.972 7.413 -6.920 1.00 96.06 95 TYR A C 1
ATOM 741 O O . TYR A 1 95 ? 8.576 8.577 -6.806 1.00 96.06 95 TYR A O 1
ATOM 749 N N . ARG A 1 96 ? 9.885 7.043 -7.816 1.00 94.38 96 ARG A N 1
ATOM 750 C CA . ARG A 1 96 ? 10.328 7.885 -8.926 1.00 94.38 96 ARG A CA 1
ATOM 751 C C . ARG A 1 96 ? 10.108 7.122 -10.228 1.00 94.38 96 ARG A C 1
ATOM 753 O O . ARG A 1 96 ? 10.508 5.958 -10.289 1.00 94.38 96 ARG A O 1
ATOM 760 N N . PRO A 1 97 ? 9.520 7.747 -11.262 1.00 91.81 97 PRO A N 1
ATOM 761 C CA . PRO A 1 97 ? 9.447 7.131 -12.578 1.00 91.81 97 PRO A CA 1
ATOM 762 C C . PRO A 1 97 ? 10.837 6.693 -13.052 1.00 91.81 97 PRO A C 1
ATOM 764 O O . PRO A 1 97 ? 11.818 7.426 -12.920 1.00 91.81 97 PRO A O 1
ATOM 767 N N . VAL A 1 98 ? 10.929 5.485 -13.598 1.00 88.88 98 VAL A N 1
ATOM 768 C CA . VAL A 1 98 ? 12.201 4.895 -14.026 1.00 88.88 98 VAL A CA 1
ATOM 769 C C . VAL A 1 98 ? 12.454 5.270 -15.480 1.00 88.88 98 VAL A C 1
ATOM 771 O O . VAL A 1 98 ? 11.625 5.002 -16.345 1.00 88.88 98 VAL A O 1
ATOM 774 N N . SER A 1 99 ? 13.604 5.868 -15.785 1.00 87.75 99 SER A N 1
ATOM 775 C CA . SER A 1 99 ? 14.007 6.110 -17.176 1.00 87.75 99 SER A CA 1
ATOM 776 C C . SER A 1 99 ? 14.290 4.785 -17.888 1.00 87.75 99 SER A C 1
ATOM 778 O O . SER A 1 99 ? 15.168 4.037 -17.465 1.00 87.75 99 SER A O 1
ATOM 780 N N . ILE A 1 100 ? 13.571 4.507 -18.979 1.00 87.75 100 ILE A N 1
ATOM 781 C CA . ILE A 1 100 ? 13.743 3.279 -19.780 1.00 87.75 100 ILE A CA 1
ATOM 782 C C . ILE A 1 100 ? 14.436 3.540 -21.120 1.00 87.75 100 ILE A C 1
ATOM 784 O O . ILE A 1 100 ? 15.116 2.667 -21.651 1.00 87.75 100 ILE A O 1
ATOM 788 N N . SER A 1 101 ? 14.311 4.751 -21.662 1.00 86.56 101 SER A N 1
ATOM 789 C CA . SER A 1 101 ? 15.060 5.221 -22.831 1.00 86.56 101 SER A CA 1
ATOM 790 C C . SER A 1 101 ? 15.096 6.754 -22.833 1.00 86.56 101 SER A C 1
ATOM 792 O O . SER A 1 101 ? 14.346 7.376 -22.077 1.00 86.56 101 SER A O 1
ATOM 794 N N . PRO A 1 102 ? 15.918 7.410 -23.674 1.00 88.88 102 PRO A N 1
ATOM 795 C CA . PRO A 1 102 ? 15.897 8.867 -23.785 1.00 88.88 102 PRO A CA 1
ATOM 796 C C . PRO A 1 102 ? 14.474 9.389 -24.038 1.00 88.88 102 PRO A C 1
ATOM 798 O O . PRO A 1 102 ? 13.827 8.986 -25.002 1.00 88.88 102 PRO A O 1
ATOM 801 N N . GLY A 1 103 ? 13.974 10.242 -23.139 1.00 85.62 103 GLY A N 1
ATOM 802 C CA . GLY A 1 103 ? 12.631 10.831 -23.217 1.00 85.62 103 GLY A CA 1
ATOM 803 C C . GLY A 1 103 ? 11.463 9.905 -22.853 1.00 85.62 103 GLY A C 1
ATOM 804 O O . GLY A 1 103 ? 10.319 10.332 -22.978 1.00 85.62 103 GLY A O 1
ATOM 805 N N . LYS A 1 104 ? 11.718 8.668 -22.401 1.00 88.12 104 LYS A N 1
ATOM 806 C CA . LYS A 1 104 ? 10.675 7.722 -21.982 1.00 88.12 104 LYS A CA 1
ATOM 807 C C . LYS A 1 104 ? 10.920 7.246 -20.554 1.00 88.12 104 LYS A C 1
ATOM 809 O O . LYS A 1 104 ? 11.967 6.671 -20.245 1.00 88.12 104 LYS A O 1
ATOM 814 N N . THR A 1 105 ? 9.923 7.446 -19.708 1.00 89.12 105 THR A N 1
ATOM 815 C CA . THR A 1 105 ? 9.883 6.940 -18.338 1.00 89.12 105 THR A CA 1
ATOM 816 C C . THR A 1 105 ? 8.832 5.843 -18.212 1.00 89.12 105 THR A C 1
ATOM 818 O O . THR A 1 105 ? 7.925 5.738 -19.037 1.00 89.12 105 THR A O 1
ATOM 821 N N . ARG A 1 106 ? 8.998 5.004 -17.194 1.00 89.06 106 ARG A N 1
ATOM 822 C CA . ARG A 1 106 ? 8.032 4.015 -16.729 1.00 89.06 106 ARG A CA 1
ATOM 823 C C . ARG A 1 106 ? 7.539 4.456 -15.359 1.00 89.06 106 ARG A C 1
ATOM 825 O O . ARG A 1 106 ? 8.345 4.587 -14.436 1.00 89.06 106 ARG A O 1
ATOM 832 N N . ASP A 1 107 ? 6.250 4.730 -15.255 1.00 90.94 107 ASP A N 1
ATOM 833 C CA . ASP A 1 107 ? 5.583 5.079 -14.006 1.00 90.94 107 ASP A CA 1
ATOM 834 C C . ASP A 1 107 ? 5.202 3.809 -13.224 1.00 90.94 107 ASP A C 1
ATOM 836 O O . ASP A 1 107 ? 5.127 2.714 -13.786 1.00 90.94 107 ASP A O 1
ATOM 840 N N . LEU A 1 108 ? 4.941 3.938 -11.922 1.00 91.06 108 LEU A N 1
ATOM 841 C CA . LEU A 1 108 ? 4.435 2.834 -11.109 1.00 91.06 108 LEU A CA 1
ATOM 842 C C . LEU A 1 108 ? 3.104 2.297 -11.647 1.00 91.06 108 LEU A C 1
ATOM 844 O O . LEU A 1 108 ? 2.877 1.087 -11.649 1.00 91.06 108 LEU A O 1
ATOM 848 N N . MET A 1 109 ? 2.237 3.188 -12.137 1.00 88.75 109 MET A N 1
ATOM 849 C CA . MET A 1 109 ? 0.922 2.816 -12.661 1.00 88.75 109 MET A CA 1
ATOM 850 C C . MET A 1 109 ? 1.009 1.988 -13.947 1.00 88.75 109 MET A C 1
ATOM 852 O O . MET A 1 109 ? 0.121 1.166 -14.187 1.00 88.75 109 MET A O 1
ATOM 856 N N . ASP A 1 110 ? 2.094 2.104 -14.720 1.00 88.81 110 ASP A N 1
ATOM 857 C CA . ASP A 1 110 ? 2.335 1.245 -15.889 1.00 88.81 110 ASP A CA 1
ATOM 858 C C . ASP A 1 110 ? 2.470 -0.231 -15.480 1.00 88.81 110 ASP A C 1
ATOM 860 O O . ASP A 1 110 ? 2.162 -1.138 -16.251 1.00 88.81 110 ASP A O 1
ATOM 864 N N . GLY A 1 111 ? 2.886 -0.500 -14.239 1.00 88.25 111 GLY A N 1
ATOM 865 C CA . GLY A 1 111 ? 2.993 -1.859 -13.722 1.00 88.25 111 GLY A CA 1
ATOM 866 C C . GLY A 1 111 ? 1.652 -2.516 -13.408 1.00 88.25 111 GLY A C 1
ATOM 867 O O . GLY A 1 111 ? 1.620 -3.731 -13.223 1.00 88.25 111 GLY A O 1
ATOM 868 N N . SER A 1 112 ? 0.549 -1.761 -13.367 1.00 89.19 112 SER A N 1
ATOM 869 C CA . SER A 1 112 ? -0.788 -2.314 -13.096 1.00 89.19 112 SER A CA 1
ATOM 870 C C . SER A 1 112 ? -1.276 -3.250 -14.210 1.00 89.19 112 SER A C 1
ATOM 872 O O . SER A 1 112 ? -2.085 -4.152 -13.975 1.00 89.19 112 SER A O 1
ATOM 874 N N . SER A 1 113 ? -0.757 -3.089 -15.433 1.00 89.69 113 SER A N 1
ATOM 875 C CA . SER A 1 113 ? -1.040 -4.006 -16.535 1.00 89.69 113 SER A CA 1
ATOM 876 C C . SER A 1 113 ? -0.196 -5.281 -16.510 1.00 89.69 113 SER A C 1
ATOM 878 O O . SER A 1 113 ? -0.587 -6.234 -17.188 1.00 89.69 113 SER A O 1
ATOM 880 N N . HIS A 1 114 ? 0.894 -5.313 -15.734 1.00 92.62 114 HIS A N 1
ATOM 881 C CA . HIS A 1 114 ? 1.849 -6.420 -15.689 1.00 92.62 114 HIS A CA 1
ATOM 882 C C . HIS A 1 114 ? 1.201 -7.705 -15.130 1.00 92.62 114 HIS A C 1
ATOM 884 O O . HIS A 1 114 ? 0.478 -7.625 -14.128 1.00 92.62 114 HIS A O 1
ATOM 890 N N . PRO A 1 115 ? 1.479 -8.900 -15.693 1.00 94.62 115 PRO A N 1
ATOM 891 C CA . PRO A 1 115 ? 0.886 -10.160 -15.228 1.00 94.62 115 PRO A CA 1
ATOM 892 C C . PRO A 1 115 ? 1.121 -10.424 -13.737 1.00 94.62 115 PRO A C 1
ATOM 894 O O . PRO A 1 115 ? 0.190 -10.736 -13.004 1.00 94.62 115 PRO A O 1
ATOM 897 N N . TYR A 1 116 ? 2.338 -10.173 -13.239 1.00 95.62 116 TYR A N 1
ATOM 898 C CA . TYR A 1 116 ? 2.643 -10.302 -11.805 1.00 95.62 116 TYR A CA 1
ATOM 899 C C . TYR A 1 116 ? 1.718 -9.452 -10.915 1.00 95.62 116 TYR A C 1
ATOM 901 O O . TYR A 1 116 ? 1.296 -9.900 -9.850 1.00 95.62 116 TYR A O 1
ATOM 909 N N . PHE A 1 117 ? 1.350 -8.243 -11.349 1.00 95.19 117 PHE A N 1
ATOM 910 C CA . PHE A 1 117 ? 0.408 -7.427 -10.589 1.00 95.19 117 PHE A CA 1
ATOM 911 C C . PHE A 1 117 ? -0.987 -8.058 -10.584 1.00 95.19 117 PHE A C 1
ATOM 913 O O . PHE A 1 117 ? -1.568 -8.259 -9.522 1.00 95.19 117 PHE A O 1
ATOM 920 N N . LYS A 1 118 ? -1.513 -8.421 -11.757 1.00 93.19 118 LYS A N 1
ATOM 921 C CA . LYS A 1 118 ? -2.883 -8.942 -11.908 1.00 93.19 118 LYS A CA 1
ATOM 922 C C . LYS A 1 118 ? -3.087 -10.317 -11.273 1.00 93.19 118 LYS A C 1
ATOM 924 O O . LYS A 1 118 ? -4.095 -10.548 -10.601 1.00 93.19 118 LYS A O 1
ATOM 929 N N . ASP A 1 119 ? -2.136 -11.215 -11.481 1.00 94.75 119 ASP A N 1
ATOM 930 C CA . ASP A 1 119 ? -2.297 -12.632 -11.163 1.00 94.75 119 ASP A CA 1
ATOM 931 C C . ASP A 1 119 ? -1.768 -12.974 -9.770 1.00 94.75 119 ASP A C 1
ATOM 933 O O . ASP A 1 119 ? -2.230 -13.937 -9.157 1.00 94.75 119 ASP A O 1
ATOM 937 N N . VAL A 1 120 ? -0.835 -12.171 -9.244 1.00 96.69 120 VAL A N 1
ATOM 938 C CA . VAL A 1 120 ? -0.191 -12.419 -7.948 1.00 96.69 120 VAL A CA 1
ATOM 939 C C . VAL A 1 120 ? -0.614 -11.374 -6.920 1.00 96.69 120 VAL A C 1
ATOM 941 O O . VAL A 1 120 ? -1.326 -11.714 -5.977 1.00 96.69 120 VAL A O 1
ATOM 944 N N . ILE A 1 121 ? -0.239 -10.104 -7.108 1.00 96.94 121 ILE A N 1
ATOM 945 C CA . ILE A 1 121 ? -0.488 -9.035 -6.118 1.00 96.94 121 ILE A CA 1
ATOM 946 C C . ILE A 1 121 ? -1.992 -8.836 -5.912 1.00 96.94 121 ILE A C 1
ATOM 948 O O . ILE A 1 121 ? -2.490 -8.946 -4.795 1.00 96.94 121 ILE A O 1
ATOM 952 N N . ALA A 1 122 ? -2.736 -8.622 -6.994 1.00 95.12 122 ALA A N 1
ATOM 953 C CA . ALA A 1 122 ? -4.169 -8.374 -6.952 1.00 95.12 122 ALA A CA 1
ATOM 954 C C . ALA A 1 122 ? -4.978 -9.595 -6.488 1.00 95.12 122 ALA A C 1
ATOM 956 O O . ALA A 1 122 ? -6.064 -9.462 -5.920 1.00 95.12 122 ALA A O 1
ATOM 957 N N . ALA A 1 123 ? -4.493 -10.810 -6.749 1.00 94.94 123 ALA A N 1
ATOM 958 C CA . ALA A 1 123 ? -5.113 -12.027 -6.234 1.00 94.94 123 ALA A CA 1
ATOM 959 C C . ALA A 1 123 ? -4.891 -12.195 -4.724 1.00 94.94 123 ALA A C 1
ATOM 961 O O . ALA A 1 123 ? -5.778 -12.710 -4.041 1.00 94.94 123 ALA A O 1
ATOM 962 N N . ASP A 1 124 ? -3.738 -11.763 -4.214 1.00 96.81 124 ASP A N 1
ATOM 963 C CA . ASP A 1 124 ? -3.421 -11.779 -2.789 1.00 96.81 124 ASP A CA 1
ATOM 964 C C . ASP A 1 124 ? -4.187 -10.691 -2.021 1.00 96.81 124 ASP A C 1
ATOM 966 O O . ASP A 1 124 ? -4.876 -11.012 -1.053 1.00 96.81 124 ASP A O 1
ATOM 970 N N . GLU A 1 125 ? -4.177 -9.440 -2.502 1.00 96.69 125 GLU A N 1
ATOM 971 C CA . GLU A 1 125 ? -4.906 -8.316 -1.885 1.00 96.69 125 GLU A CA 1
ATOM 972 C C . GLU A 1 125 ? -6.388 -8.641 -1.657 1.00 96.69 125 GLU A C 1
ATOM 974 O O . GLU A 1 125 ? -6.905 -8.454 -0.555 1.00 96.69 125 GLU A O 1
ATOM 979 N N . ARG A 1 126 ? -7.063 -9.219 -2.661 1.00 94.94 126 ARG A N 1
ATOM 980 C CA . ARG A 1 126 ? -8.491 -9.587 -2.593 1.00 94.94 126 ARG A CA 1
ATOM 981 C C . ARG A 1 126 ? -8.849 -10.551 -1.459 1.00 94.94 126 ARG A C 1
ATOM 983 O O . ARG A 1 126 ? -10.027 -10.698 -1.149 1.00 94.94 126 ARG A O 1
ATOM 990 N N . ARG A 1 127 ? -7.872 -11.239 -0.862 1.00 95.19 127 ARG A N 1
ATOM 991 C CA . ARG A 1 127 ? -8.109 -12.185 0.240 1.00 95.19 127 ARG A CA 1
ATOM 992 C C . ARG A 1 127 ? -8.246 -11.501 1.594 1.00 95.19 127 ARG A C 1
ATOM 994 O O . ARG A 1 127 ? -8.852 -12.085 2.487 1.00 95.19 127 ARG A O 1
ATOM 1001 N N . PHE A 1 128 ? -7.650 -10.321 1.768 1.00 96.19 128 PHE A N 1
ATOM 1002 C CA . PHE A 1 128 ? -7.554 -9.678 3.081 1.00 96.19 128 PHE A CA 1
ATOM 1003 C C . PHE A 1 128 ? -7.867 -8.181 3.079 1.00 96.19 128 PHE A C 1
ATOM 1005 O O . PHE A 1 128 ? -8.125 -7.639 4.153 1.00 96.19 128 PHE A O 1
ATOM 1012 N N . LEU A 1 129 ? -7.888 -7.515 1.922 1.00 96.62 129 LEU A N 1
ATOM 1013 C CA . LEU A 1 129 ? -8.310 -6.122 1.780 1.00 96.62 129 LEU A CA 1
ATOM 1014 C C . LEU A 1 129 ? -9.782 -6.016 1.390 1.00 96.62 129 LEU A C 1
ATOM 1016 O O . LEU A 1 129 ? -10.331 -6.852 0.671 1.00 96.62 129 LEU A O 1
ATOM 1020 N N . HIS A 1 130 ? -10.423 -4.952 1.864 1.00 94.81 130 HIS A N 1
ATOM 1021 C CA . HIS A 1 130 ? -11.720 -4.529 1.364 1.00 94.81 130 HIS A CA 1
ATOM 1022 C C . HIS A 1 130 ? -11.620 -4.193 -0.129 1.00 94.81 130 HIS A C 1
ATOM 1024 O O . HIS A 1 130 ? -10.603 -3.682 -0.588 1.00 94.81 130 HIS A O 1
ATOM 1030 N N . THR A 1 131 ? -12.699 -4.392 -0.887 1.00 90.62 131 THR A N 1
ATOM 1031 C CA . THR A 1 131 ? -12.740 -4.123 -2.339 1.00 90.62 131 THR A CA 1
ATOM 1032 C C . THR A 1 131 ? -12.544 -2.654 -2.711 1.00 90.62 131 THR A C 1
ATOM 1034 O O . THR A 1 131 ? -12.387 -2.337 -3.881 1.00 90.62 131 THR A O 1
ATOM 1037 N N . GLU A 1 132 ? -12.576 -1.759 -1.728 1.00 89.12 132 GLU A N 1
ATOM 1038 C CA . GLU A 1 132 ? -12.342 -0.316 -1.867 1.00 89.12 132 GLU A CA 1
ATOM 1039 C C . GLU A 1 132 ? -10.964 0.083 -1.304 1.00 89.12 132 GLU A C 1
ATOM 1041 O O . GLU A 1 132 ? -10.722 1.239 -0.977 1.00 89.12 132 GLU A O 1
ATOM 1046 N N . SER A 1 133 ? -10.064 -0.881 -1.105 1.00 89.06 133 SER A N 1
ATOM 1047 C CA . SER A 1 133 ? -8.738 -0.687 -0.515 1.00 89.06 133 SER A CA 1
ATOM 1048 C C . SER A 1 133 ? -7.653 -1.376 -1.323 1.00 89.06 133 SER A C 1
ATOM 1050 O O . SER A 1 133 ? -7.906 -2.355 -2.019 1.00 89.06 133 SER A O 1
ATOM 1052 N N . GLY A 1 134 ? -6.423 -0.890 -1.161 1.00 86.06 134 GLY A N 1
ATOM 1053 C CA . GLY A 1 134 ? -5.258 -1.435 -1.852 1.00 86.06 134 GLY A CA 1
ATOM 1054 C C . GLY A 1 134 ? -5.175 -1.000 -3.308 1.00 86.06 134 GLY A C 1
ATOM 1055 O O . GLY A 1 134 ? -5.898 -0.110 -3.761 1.00 86.06 134 GLY A O 1
ATOM 1056 N N . ALA A 1 135 ? -4.271 -1.634 -4.045 1.00 79.00 135 ALA A N 1
ATOM 1057 C CA . ALA A 1 135 ? -4.058 -1.340 -5.455 1.00 79.00 135 ALA A CA 1
ATOM 1058 C C . ALA A 1 135 ? -5.194 -1.875 -6.350 1.00 79.00 135 ALA A C 1
ATOM 1060 O O . ALA A 1 135 ? -5.333 -1.464 -7.501 1.00 79.00 135 ALA A O 1
ATOM 1061 N N . THR A 1 136 ? -6.022 -2.774 -5.815 1.00 77.81 136 THR A N 1
ATOM 1062 C CA . THR A 1 136 ? -7.195 -3.361 -6.478 1.00 77.81 136 THR A CA 1
ATOM 1063 C C . THR A 1 136 ? -8.523 -2.682 -6.157 1.00 77.81 136 THR A C 1
ATOM 1065 O O . THR A 1 136 ? -9.571 -3.219 -6.521 1.00 77.81 136 THR A O 1
ATOM 1068 N N . ALA A 1 137 ? -8.504 -1.515 -5.507 1.00 81.88 137 ALA A N 1
ATOM 1069 C CA . ALA A 1 137 ? -9.719 -0.786 -5.167 1.00 81.88 137 ALA A CA 1
ATOM 1070 C C . ALA A 1 137 ? -10.611 -0.566 -6.405 1.00 81.88 137 ALA A C 1
ATOM 1072 O O . ALA A 1 137 ? -10.193 0.012 -7.410 1.00 81.88 137 ALA A O 1
ATOM 1073 N N . VAL A 1 138 ? -11.857 -1.028 -6.328 1.00 74.69 138 VAL A N 1
ATOM 1074 C CA . VAL A 1 138 ? -12.853 -0.891 -7.391 1.00 74.69 138 VAL A CA 1
ATOM 1075 C C . VAL A 1 138 ? -13.823 0.212 -7.008 1.00 74.69 138 VAL A C 1
ATOM 1077 O O . VAL A 1 138 ? -14.437 0.159 -5.943 1.00 74.69 138 VAL A O 1
ATOM 1080 N N . ALA A 1 139 ? -14.003 1.185 -7.902 1.00 73.38 139 ALA A N 1
ATOM 1081 C CA . ALA A 1 139 ? -15.030 2.197 -7.721 1.00 73.38 139 ALA A CA 1
ATOM 1082 C C . ALA A 1 139 ? -16.424 1.533 -7.679 1.00 73.38 139 ALA A C 1
ATOM 1084 O O . ALA A 1 139 ? -16.756 0.740 -8.571 1.00 73.38 139 ALA A O 1
ATOM 1085 N N . PRO A 1 140 ? -17.255 1.838 -6.672 1.00 73.62 140 PRO A N 1
ATOM 1086 C CA . PRO A 1 140 ? -18.599 1.288 -6.572 1.00 73.62 140 PRO A CA 1
ATOM 1087 C C . PRO A 1 140 ? -19.456 1.733 -7.763 1.00 73.62 140 PRO A C 1
ATOM 1089 O O . PRO A 1 140 ? -19.336 2.852 -8.265 1.00 73.62 140 PRO A O 1
ATOM 1092 N N . LYS A 1 141 ? -20.332 0.838 -8.241 1.00 75.00 141 LYS A N 1
ATOM 1093 C CA . LYS A 1 141 ? -21.117 1.046 -9.476 1.00 75.00 141 LYS A CA 1
ATOM 1094 C C . LYS A 1 141 ? -22.073 2.237 -9.405 1.00 75.00 141 LYS A C 1
ATOM 1096 O O . LYS A 1 141 ? -22.413 2.800 -10.439 1.00 75.00 141 LYS A O 1
ATOM 1101 N N . ASP A 1 142 ? -22.532 2.577 -8.209 1.00 80.94 142 ASP A N 1
ATOM 1102 C CA . ASP A 1 142 ? -23.423 3.701 -7.921 1.00 80.94 142 ASP A CA 1
ATOM 1103 C C . ASP A 1 142 ? -22.664 4.964 -7.475 1.00 80.94 142 ASP A C 1
ATOM 1105 O O . ASP A 1 142 ? -23.287 5.985 -7.202 1.00 80.94 142 ASP A O 1
ATOM 1109 N N . GLY A 1 143 ? -21.328 4.907 -7.417 1.00 75.56 143 GLY A N 1
ATOM 1110 C CA . GLY A 1 143 ? -20.475 5.991 -6.934 1.00 75.56 143 GLY A CA 1
ATOM 1111 C C . GLY A 1 143 ? -20.459 6.161 -5.410 1.00 75.56 143 GLY A C 1
ATOM 1112 O O . GLY A 1 143 ? -19.762 7.052 -4.925 1.00 75.56 143 GLY A O 1
ATOM 1113 N N . ASN A 1 144 ? -21.174 5.319 -4.653 1.00 78.31 144 ASN A N 1
ATOM 1114 C CA . ASN A 1 144 ? -21.229 5.404 -3.196 1.00 78.31 144 ASN A CA 1
ATOM 1115 C C . ASN A 1 144 ? -20.118 4.567 -2.565 1.00 78.31 144 ASN A C 1
ATOM 1117 O O . ASN A 1 144 ? -20.260 3.360 -2.375 1.00 78.31 144 ASN A O 1
ATOM 1121 N N . TRP A 1 145 ? -19.012 5.221 -2.228 1.00 79.81 145 TRP A N 1
ATOM 1122 C CA . TRP A 1 145 ? -17.935 4.607 -1.457 1.00 79.81 145 TRP A CA 1
ATOM 1123 C C . TRP A 1 145 ? -18.413 4.261 -0.049 1.00 79.81 145 TRP A C 1
ATOM 1125 O O . TRP A 1 145 ? -19.030 5.083 0.630 1.00 79.81 145 TRP A O 1
ATOM 1135 N N . SER A 1 146 ? -18.088 3.051 0.403 1.00 82.19 146 SER A N 1
ATOM 1136 C CA . SER A 1 146 ? -18.264 2.636 1.797 1.00 82.19 146 SER A CA 1
ATOM 1137 C C . SER A 1 146 ? -17.432 3.517 2.730 1.00 82.19 146 SER A C 1
ATOM 1139 O O . SER A 1 146 ? -17.834 3.780 3.865 1.00 82.19 146 SER A O 1
ATOM 1141 N N . PHE A 1 147 ? -16.289 4.007 2.238 1.00 84.25 147 PHE A N 1
ATOM 1142 C CA . PHE A 1 147 ? -15.387 4.883 2.973 1.00 84.25 147 PHE A CA 1
ATOM 1143 C C . PHE A 1 147 ? -15.183 6.211 2.241 1.00 84.25 147 PHE A C 1
ATOM 1145 O O . PHE A 1 147 ? -14.528 6.280 1.205 1.00 84.25 147 PHE A O 1
ATOM 1152 N N . ASP A 1 148 ? -15.693 7.294 2.822 1.00 86.50 148 ASP A N 1
ATOM 1153 C CA . ASP A 1 148 ? -15.442 8.659 2.352 1.00 86.50 148 ASP A CA 1
ATOM 1154 C C . ASP A 1 148 ? -14.059 9.135 2.838 1.00 86.50 148 ASP A C 1
ATOM 11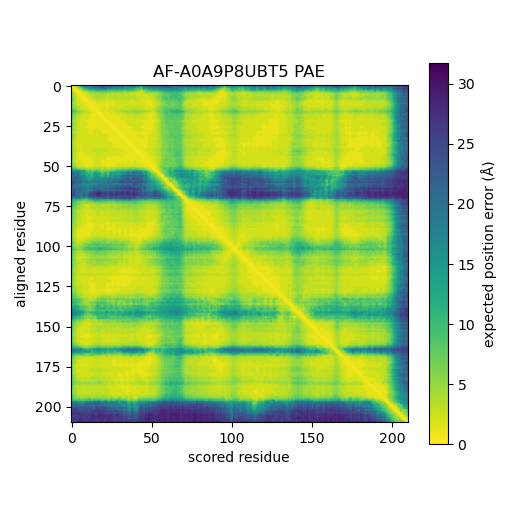56 O O . ASP A 1 148 ? -13.923 9.814 3.863 1.00 86.50 148 ASP A O 1
ATOM 1160 N N . VAL A 1 149 ? -13.010 8.651 2.163 1.00 88.44 149 VAL A N 1
ATOM 1161 C CA . VAL A 1 149 ? -11.606 8.944 2.482 1.00 88.44 149 VAL A CA 1
ATOM 1162 C C . VAL A 1 149 ? -11.221 10.312 1.905 1.00 88.44 149 VAL A C 1
ATOM 1164 O O . VAL A 1 149 ? -11.206 10.470 0.684 1.00 88.44 149 VAL A O 1
ATOM 1167 N N . PRO A 1 150 ? -10.858 11.307 2.738 1.00 88.19 150 PRO A N 1
ATOM 1168 C CA . PRO A 1 150 ? -10.434 12.605 2.234 1.00 88.19 150 PRO A CA 1
ATOM 1169 C C . PRO A 1 150 ? -9.105 12.479 1.482 1.00 88.19 150 PRO A C 1
ATOM 1171 O O . PRO A 1 150 ? -8.198 11.760 1.908 1.00 88.19 150 PRO A O 1
ATOM 1174 N N . ALA A 1 151 ? -8.967 13.222 0.383 1.00 88.75 151 ALA A N 1
ATOM 1175 C CA . ALA A 1 151 ? -7.716 13.316 -0.359 1.00 88.75 151 ALA A CA 1
ATOM 1176 C C . ALA A 1 151 ? -6.681 14.104 0.462 1.00 88.75 151 ALA A C 1
ATOM 1178 O O . ALA A 1 151 ? -6.658 15.334 0.443 1.00 88.75 151 ALA A O 1
ATOM 1179 N N . LEU A 1 152 ? -5.855 13.384 1.218 1.00 88.88 152 LEU A N 1
ATOM 1180 C CA . LEU A 1 152 ? -4.785 13.935 2.047 1.00 88.88 152 LEU A CA 1
ATOM 1181 C C . LEU A 1 152 ? -3.432 13.418 1.574 1.00 88.88 152 LEU A C 1
ATOM 1183 O O . LEU A 1 152 ? -3.326 12.305 1.058 1.00 88.88 152 LEU A O 1
ATOM 1187 N N . GLU A 1 153 ? -2.388 14.211 1.804 1.00 90.56 153 GLU A N 1
ATOM 1188 C CA . GLU A 1 153 ? -1.023 13.749 1.582 1.00 90.56 153 GLU A CA 1
ATOM 1189 C C . GLU A 1 153 ? -0.676 12.588 2.521 1.00 90.56 153 GLU A C 1
ATOM 1191 O O . GLU A 1 153 ? -1.136 12.514 3.663 1.00 90.56 153 GLU A O 1
ATOM 1196 N N . VAL A 1 154 ? 0.174 11.681 2.043 1.00 91.50 154 VAL A N 1
ATOM 1197 C CA . VAL A 1 154 ? 0.539 10.455 2.768 1.00 91.50 154 VAL A CA 1
ATOM 1198 C C . VAL A 1 154 ? 1.143 10.738 4.149 1.00 91.50 154 VAL A C 1
ATOM 1200 O O . VAL A 1 154 ? 0.885 10.002 5.101 1.00 91.50 154 VAL A O 1
ATOM 1203 N N . ASP A 1 155 ? 1.882 11.841 4.294 1.00 91.31 155 ASP A N 1
ATOM 1204 C CA . ASP A 1 155 ? 2.489 12.235 5.568 1.00 91.31 155 ASP A CA 1
ATOM 1205 C C . ASP A 1 155 ? 1.454 12.644 6.614 1.00 91.31 155 ASP A C 1
ATOM 1207 O O . ASP A 1 155 ? 1.631 12.355 7.796 1.00 91.31 155 ASP A O 1
ATOM 1211 N N . VAL A 1 156 ? 0.318 13.198 6.189 1.00 90.12 156 VAL A N 1
ATOM 1212 C CA . VAL A 1 156 ? -0.795 13.510 7.093 1.00 90.12 156 VAL A CA 1
ATOM 1213 C C . VAL A 1 156 ? -1.365 12.225 7.693 1.00 90.12 156 VAL A C 1
ATOM 1215 O O . VAL A 1 156 ? -1.614 12.154 8.897 1.00 90.12 156 VAL A O 1
ATOM 1218 N N . TRP A 1 157 ? -1.533 11.174 6.884 1.00 91.44 157 TRP A N 1
ATOM 1219 C CA . TRP A 1 157 ? -1.966 9.867 7.387 1.00 91.44 157 TRP A CA 1
ATOM 1220 C C . TRP A 1 157 ? -0.949 9.265 8.356 1.00 91.44 157 TRP A C 1
ATOM 1222 O O . TRP A 1 157 ? -1.331 8.747 9.408 1.00 91.44 157 TRP A O 1
ATOM 1232 N N . LYS A 1 158 ? 0.347 9.376 8.046 1.00 91.12 158 LYS A N 1
ATOM 1233 C CA . LYS A 1 158 ? 1.421 8.915 8.933 1.00 91.12 158 LYS A CA 1
ATOM 1234 C C . LYS A 1 158 ? 1.398 9.637 10.285 1.00 91.12 158 LYS A C 1
ATOM 1236 O O . LYS A 1 158 ? 1.469 8.986 11.329 1.00 91.12 158 LYS A O 1
ATOM 1241 N N . GLU A 1 159 ? 1.244 10.958 10.287 1.00 87.62 159 GLU A N 1
ATOM 1242 C CA . GLU A 1 159 ? 1.128 11.762 11.509 1.00 87.62 159 GLU A CA 1
ATOM 1243 C C . GLU A 1 159 ? -0.102 11.377 12.339 1.00 87.62 159 GLU A C 1
ATOM 1245 O O . GLU A 1 159 ? -0.005 11.197 13.558 1.00 87.62 159 GLU A O 1
ATOM 1250 N N . LEU A 1 160 ? -1.247 11.169 11.684 1.00 86.12 160 LEU A N 1
ATOM 1251 C CA . LEU A 1 160 ? -2.466 10.691 12.336 1.00 86.12 160 LEU A CA 1
ATOM 1252 C C . LEU A 1 160 ? -2.268 9.335 13.018 1.00 86.12 160 LEU A C 1
ATOM 1254 O O . LEU A 1 160 ? -2.739 9.123 14.140 1.00 86.12 160 LEU A O 1
ATOM 1258 N N . ALA A 1 161 ? -1.551 8.420 12.364 1.00 88.00 161 ALA A N 1
ATOM 1259 C CA . ALA A 1 161 ? -1.220 7.119 12.929 1.00 88.00 161 ALA A CA 1
ATOM 1260 C C . ALA A 1 161 ? -0.322 7.249 14.166 1.00 88.00 161 ALA A C 1
ATOM 1262 O O . ALA A 1 161 ? -0.599 6.640 15.201 1.00 88.00 161 ALA A O 1
ATOM 1263 N N . ALA A 1 162 ? 0.714 8.091 14.091 1.00 85.19 162 ALA A N 1
ATOM 1264 C CA . ALA A 1 162 ? 1.624 8.361 15.205 1.00 85.19 162 ALA A CA 1
ATOM 1265 C C . ALA A 1 162 ? 0.905 8.997 16.410 1.00 85.19 162 ALA A C 1
ATOM 1267 O O . ALA A 1 162 ? 1.285 8.789 17.564 1.00 85.19 162 ALA A O 1
ATOM 1268 N N . GLY A 1 163 ? -0.171 9.739 16.150 1.00 78.44 163 GLY A N 1
ATOM 1269 C CA . GLY A 1 163 ? -1.040 10.333 17.155 1.00 78.44 163 GLY A CA 1
ATOM 1270 C C . GLY A 1 163 ? -1.926 9.360 17.943 1.00 78.44 163 GLY A C 1
ATOM 1271 O O . GLY A 1 163 ? -2.512 9.754 18.958 1.00 78.44 163 GLY A O 1
ATOM 1272 N N . CYS A 1 164 ? -2.034 8.095 17.526 1.00 70.25 164 CYS A N 1
ATOM 1273 C CA . CYS A 1 164 ? -2.792 7.066 18.239 1.00 70.25 164 CYS A CA 1
ATOM 1274 C C . CYS A 1 164 ? -2.053 6.650 19.529 1.00 70.25 164 CYS A C 1
ATOM 1276 O O . CYS A 1 164 ? -1.218 5.752 19.530 1.00 70.25 164 CYS A O 1
ATOM 1278 N N . ARG A 1 165 ? -2.345 7.325 20.651 1.00 61.97 165 ARG A N 1
ATOM 1279 C CA . ARG A 1 165 ? -1.586 7.182 21.914 1.00 61.97 165 ARG A CA 1
ATOM 1280 C C . ARG A 1 165 ? -1.956 5.979 22.789 1.00 61.97 165 ARG A C 1
ATOM 1282 O O . ARG A 1 165 ? -1.171 5.628 23.661 1.00 61.97 165 ARG A O 1
ATOM 1289 N N . VAL A 1 166 ? -3.134 5.374 22.610 1.00 59.97 166 VAL A N 1
ATOM 1290 C CA . VAL A 1 166 ? -3.627 4.317 23.523 1.00 59.97 166 VAL A CA 1
ATOM 1291 C C . VAL A 1 166 ? -2.889 2.994 23.306 1.00 59.97 166 VAL A C 1
ATOM 1293 O O . VAL A 1 166 ? -2.520 2.323 24.263 1.00 59.97 166 VAL A O 1
ATOM 1296 N N . VAL A 1 167 ? -2.636 2.643 22.046 1.00 64.25 167 VAL A N 1
ATOM 1297 C CA . VAL A 1 167 ? -1.793 1.516 21.642 1.00 64.25 167 VAL A CA 1
ATOM 1298 C C . VAL A 1 167 ? -0.983 2.006 20.451 1.00 64.25 167 VAL A C 1
ATOM 1300 O O . VAL A 1 167 ? -1.556 2.516 19.489 1.00 64.25 167 VAL A O 1
ATOM 1303 N N . LYS A 1 168 ? 0.346 1.915 20.547 1.00 77.19 168 LYS A N 1
ATOM 1304 C CA . LYS A 1 168 ? 1.249 2.421 19.512 1.00 77.19 168 LYS A CA 1
ATOM 1305 C C . LYS A 1 168 ? 0.994 1.654 18.213 1.00 77.19 168 LYS A C 1
ATOM 1307 O O . LYS A 1 168 ? 1.050 0.426 18.216 1.00 77.19 168 LYS A O 1
ATOM 1312 N N . ALA A 1 169 ? 0.713 2.379 17.133 1.00 86.81 169 ALA A N 1
ATOM 1313 C CA . ALA A 1 169 ? 0.685 1.794 15.800 1.00 86.81 169 ALA A CA 1
ATOM 1314 C C . ALA A 1 169 ? 2.056 1.179 15.483 1.00 86.81 169 ALA A C 1
ATOM 1316 O O . ALA A 1 169 ? 3.097 1.729 15.857 1.00 86.81 169 ALA A O 1
ATOM 1317 N N . GLU A 1 170 ? 2.057 0.028 14.826 1.00 93.00 170 GLU A N 1
ATOM 1318 C CA . GLU A 1 170 ? 3.296 -0.647 14.460 1.00 93.00 170 GLU A CA 1
ATOM 1319 C C . GLU A 1 170 ? 3.701 -0.236 13.050 1.00 93.00 170 GLU A C 1
ATOM 1321 O O . GLU A 1 170 ? 2.987 -0.521 12.093 1.00 93.00 170 GLU A O 1
ATOM 1326 N N . GLU A 1 171 ? 4.836 0.448 12.940 1.00 95.19 171 GLU A N 1
ATOM 1327 C CA . GLU A 1 171 ? 5.414 0.879 11.670 1.00 95.19 171 GLU A CA 1
ATOM 1328 C C . GLU A 1 171 ? 6.468 -0.132 11.211 1.00 95.19 171 GLU A C 1
ATOM 1330 O O . GLU A 1 171 ? 7.430 -0.407 11.930 1.00 95.19 171 GLU A O 1
ATOM 1335 N N . LEU A 1 172 ? 6.291 -0.658 10.001 1.00 96.44 172 LEU A N 1
ATOM 1336 C CA . LEU A 1 172 ? 7.222 -1.549 9.323 1.00 96.44 172 LEU A CA 1
ATOM 1337 C C . LEU A 1 172 ? 7.723 -0.861 8.059 1.00 96.44 172 LEU A C 1
ATOM 1339 O O . LEU A 1 172 ? 6.952 -0.607 7.132 1.00 96.44 172 LEU A O 1
ATOM 1343 N N . VAL A 1 173 ? 9.020 -0.572 8.015 1.00 97.12 173 VAL A N 1
ATOM 1344 C CA . VAL A 1 173 ? 9.674 -0.089 6.797 1.00 97.12 173 VAL A CA 1
ATOM 1345 C C . VAL A 1 173 ? 10.054 -1.302 5.961 1.00 97.12 173 VAL A C 1
ATOM 1347 O O . VAL A 1 173 ? 10.849 -2.128 6.396 1.00 97.12 173 VAL A O 1
ATOM 1350 N N . ILE A 1 174 ? 9.447 -1.426 4.784 1.00 98.12 174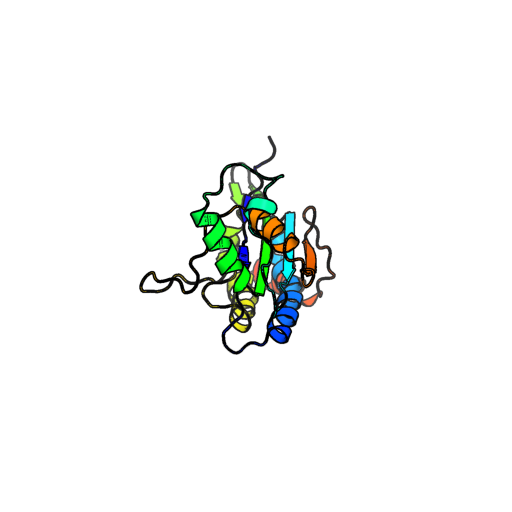 ILE A N 1
ATOM 1351 C CA . ILE A 1 174 ? 9.625 -2.566 3.880 1.00 98.12 174 ILE A CA 1
ATOM 1352 C C . ILE A 1 174 ? 10.636 -2.235 2.786 1.00 98.12 174 ILE A C 1
ATOM 1354 O O . ILE A 1 174 ? 11.463 -3.071 2.428 1.00 98.12 174 ILE A O 1
ATOM 1358 N N . ILE A 1 175 ? 10.559 -1.019 2.246 1.00 98.38 175 ILE A N 1
ATOM 1359 C CA . ILE A 1 175 ? 11.512 -0.491 1.271 1.00 98.38 175 ILE A CA 1
ATOM 1360 C C . ILE A 1 175 ? 11.998 0.861 1.777 1.00 98.38 175 ILE A C 1
ATOM 1362 O O . ILE A 1 175 ? 11.181 1.681 2.202 1.00 98.38 175 ILE A O 1
ATOM 1366 N N . LYS A 1 176 ? 13.306 1.098 1.696 1.00 97.88 176 LYS A N 1
ATOM 1367 C CA . LYS A 1 176 ? 13.942 2.379 1.999 1.00 97.88 176 LYS A CA 1
ATOM 1368 C C . LYS A 1 176 ? 15.080 2.638 1.022 1.00 97.88 176 LYS A C 1
ATOM 1370 O O . LYS A 1 176 ? 15.843 1.736 0.692 1.00 97.88 176 LYS A O 1
ATOM 1375 N N . ASP A 1 177 ? 15.171 3.869 0.527 1.00 96.19 177 ASP A N 1
ATOM 1376 C CA . ASP A 1 177 ? 16.187 4.293 -0.442 1.00 96.19 177 ASP A CA 1
ATOM 1377 C C . ASP A 1 177 ? 16.290 3.354 -1.667 1.00 96.19 177 ASP A C 1
ATOM 1379 O O . ASP A 1 177 ? 17.373 3.104 -2.199 1.00 96.19 177 ASP A O 1
ATOM 1383 N N . GLY A 1 178 ? 15.146 2.810 -2.107 1.00 95.94 178 GLY A N 1
ATOM 1384 C CA . GLY A 1 178 ? 15.061 1.877 -3.239 1.00 95.94 178 GLY A CA 1
ATOM 1385 C C . GLY A 1 178 ? 15.626 0.483 -2.957 1.00 95.94 178 GLY A C 1
ATOM 1386 O O . GLY A 1 178 ? 16.032 -0.211 -3.888 1.00 95.94 178 GLY A O 1
ATOM 1387 N N . LYS A 1 179 ? 15.692 0.071 -1.687 1.00 97.12 179 LYS A N 1
ATOM 1388 C CA . LYS A 1 179 ? 16.169 -1.249 -1.260 1.0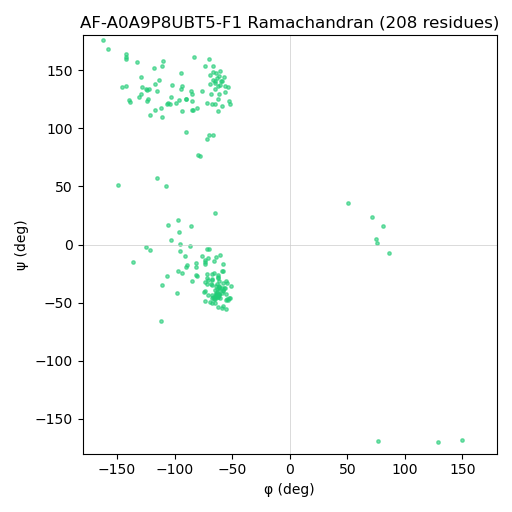0 97.12 179 LYS A CA 1
ATOM 1389 C C . LYS A 1 179 ?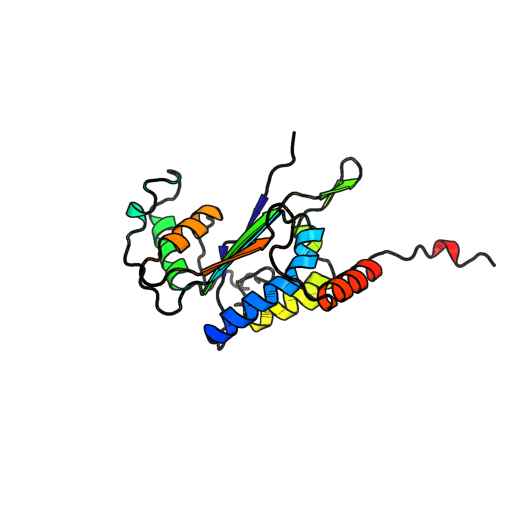 15.166 -1.907 -0.329 1.00 97.12 179 LYS A C 1
ATOM 1391 O O . LYS A 1 179 ? 14.526 -1.229 0.468 1.00 97.12 179 LYS A O 1
ATOM 1396 N N . ALA A 1 180 ? 15.037 -3.227 -0.434 1.00 97.50 180 ALA A N 1
ATOM 1397 C CA . ALA A 1 180 ? 14.247 -4.004 0.511 1.00 97.50 180 ALA A CA 1
ATOM 1398 C C . ALA A 1 180 ? 14.931 -4.017 1.887 1.00 97.50 180 ALA A C 1
ATOM 1400 O O . ALA A 1 180 ? 16.110 -4.348 1.989 1.00 97.50 180 ALA A O 1
ATOM 1401 N N . GLU A 1 181 ? 14.170 -3.687 2.925 1.00 98.19 181 GLU A N 1
ATOM 1402 C CA . GLU A 1 181 ? 14.572 -3.762 4.338 1.00 98.19 181 GLU A CA 1
ATOM 1403 C C . GLU A 1 181 ? 14.123 -5.083 4.990 1.00 98.19 181 GLU A C 1
ATOM 1405 O O . GLU A 1 181 ? 14.470 -5.381 6.132 1.00 98.19 181 GLU A O 1
ATOM 1410 N N . ILE A 1 182 ? 13.358 -5.894 4.255 1.00 96.50 182 ILE A N 1
ATOM 1411 C CA . ILE A 1 182 ? 12.959 -7.247 4.640 1.00 96.50 182 ILE A CA 1
ATOM 1412 C C . ILE A 1 182 ? 13.650 -8.284 3.755 1.00 96.50 182 ILE A C 1
ATOM 1414 O O . ILE A 1 182 ? 13.971 -8.023 2.594 1.00 96.50 182 ILE A O 1
ATOM 1418 N N . GLU A 1 183 ? 13.821 -9.493 4.284 1.00 96.06 183 GLU A N 1
ATOM 1419 C CA . GLU A 1 183 ? 14.188 -10.643 3.464 1.00 96.06 183 GLU A CA 1
ATOM 1420 C C . GLU A 1 183 ? 12.984 -11.063 2.610 1.00 96.06 183 GLU A C 1
ATOM 1422 O O . GLU A 1 183 ? 11.904 -11.362 3.124 1.00 96.06 183 GLU A O 1
ATOM 1427 N N . VAL A 1 184 ? 13.169 -11.057 1.291 1.00 95.69 184 VAL A N 1
ATOM 1428 C CA . VAL A 1 184 ? 12.165 -11.519 0.330 1.00 95.69 184 VAL A CA 1
ATOM 1429 C C . VAL A 1 184 ? 12.519 -12.937 -0.079 1.00 95.69 184 VAL A C 1
ATOM 1431 O O . VAL A 1 184 ? 13.598 -13.176 -0.623 1.00 95.69 184 VAL A O 1
ATOM 1434 N N . GLU A 1 185 ? 11.600 -13.874 0.150 1.00 94.62 185 GLU A N 1
ATOM 1435 C CA . GLU A 1 185 ? 11.793 -15.267 -0.245 1.00 94.62 185 GLU A CA 1
ATOM 1436 C C . GLU A 1 185 ? 12.089 -15.377 -1.749 1.00 94.62 185 GLU A C 1
ATOM 1438 O O . GLU A 1 185 ? 11.418 -14.766 -2.586 1.00 94.62 185 GLU A O 1
ATOM 1443 N N . GLY A 1 186 ? 13.074 -16.208 -2.110 1.00 93.62 186 GLY A N 1
ATOM 1444 C CA . GLY A 1 186 ? 13.516 -16.360 -3.501 1.00 93.62 186 GLY A CA 1
ATOM 1445 C C . GLY A 1 186 ? 12.404 -16.795 -4.463 1.00 93.62 186 GLY A C 1
ATOM 1446 O O . GLY A 1 186 ? 12.480 -16.515 -5.656 1.00 93.62 186 GLY A O 1
ATOM 1447 N N . LEU A 1 187 ? 11.338 -17.422 -3.955 1.00 96.44 187 LEU A N 1
ATOM 1448 C CA . LEU A 1 187 ? 10.183 -17.809 -4.763 1.00 96.44 187 LEU A CA 1
ATOM 1449 C C . LEU A 1 187 ? 9.473 -16.600 -5.394 1.00 96.44 187 LEU A C 1
ATOM 1451 O O . LEU A 1 187 ? 9.025 -16.706 -6.533 1.00 96.44 187 LEU A O 1
ATOM 1455 N N . TRP A 1 188 ? 9.409 -15.454 -4.704 1.00 96.81 188 TRP A N 1
ATOM 1456 C CA . TRP A 1 188 ? 8.745 -14.252 -5.220 1.00 96.81 188 TRP A CA 1
ATOM 1457 C C . TRP A 1 188 ? 9.570 -13.593 -6.321 1.00 96.81 188 TRP A C 1
ATOM 1459 O O . TRP A 1 188 ? 9.024 -13.218 -7.356 1.00 96.81 188 TRP A O 1
ATOM 1469 N N . TRP A 1 189 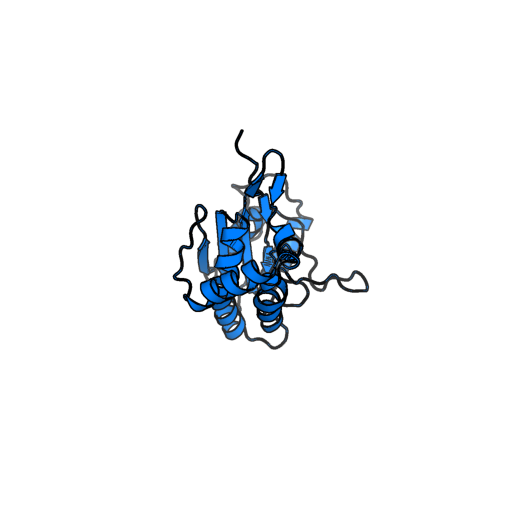? 10.896 -13.554 -6.160 1.00 95.81 189 TRP A N 1
ATOM 1470 C CA . TRP A 1 189 ? 11.810 -13.127 -7.222 1.00 95.81 189 TRP A CA 1
ATOM 1471 C C . TRP A 1 189 ? 11.736 -14.043 -8.445 1.00 95.81 189 TRP A C 1
ATOM 1473 O O . TRP A 1 189 ? 11.657 -13.560 -9.571 1.00 95.81 189 TRP A O 1
ATOM 1483 N N . ASN A 1 190 ? 11.696 -15.361 -8.237 1.00 95.38 190 ASN A N 1
ATOM 1484 C CA . ASN A 1 190 ? 11.558 -16.323 -9.329 1.00 95.38 190 ASN A CA 1
ATOM 1485 C C . ASN A 1 190 ? 10.231 -16.146 -10.079 1.00 95.38 190 ASN A C 1
ATOM 1487 O O . ASN A 1 190 ? 10.218 -16.137 -11.308 1.00 95.38 190 ASN A O 1
ATOM 1491 N N . LEU A 1 191 ? 9.121 -15.978 -9.353 1.00 94.50 191 LEU A N 1
ATOM 1492 C CA . LEU A 1 191 ? 7.809 -15.752 -9.956 1.00 94.50 191 LEU A CA 1
ATOM 1493 C C . LEU A 1 191 ? 7.764 -14.432 -10.734 1.00 94.50 191 LEU A C 1
ATOM 1495 O O . LEU A 1 191 ? 7.251 -14.407 -11.851 1.00 94.50 191 LEU A O 1
ATOM 1499 N N . TRP A 1 192 ? 8.350 -13.366 -10.180 1.00 94.06 192 TRP A N 1
ATOM 1500 C CA . TRP A 1 192 ? 8.528 -12.092 -10.873 1.00 94.06 192 TRP A CA 1
ATOM 1501 C C . TRP A 1 192 ? 9.278 -12.278 -12.195 1.00 94.06 192 TRP A C 1
ATOM 1503 O O . TRP A 1 192 ? 8.748 -11.939 -13.248 1.00 94.06 192 TRP A O 1
ATOM 1513 N N . HIS A 1 193 ? 10.470 -12.879 -12.162 1.00 93.62 193 HIS A N 1
ATOM 1514 C CA . HIS A 1 193 ? 11.297 -13.060 -13.356 1.00 93.62 193 HIS A CA 1
ATOM 1515 C C . HIS A 1 193 ? 10.650 -13.945 -14.422 1.00 93.62 193 HIS A C 1
ATOM 1517 O O . HIS A 1 193 ? 10.868 -13.720 -15.611 1.00 93.62 193 HIS A O 1
ATOM 1523 N N . ASN A 1 194 ? 9.871 -14.950 -14.023 1.00 92.44 194 ASN A N 1
ATOM 1524 C CA . ASN A 1 194 ? 9.160 -15.794 -14.977 1.00 92.44 194 ASN A CA 1
ATOM 1525 C C . ASN A 1 194 ? 8.088 -14.995 -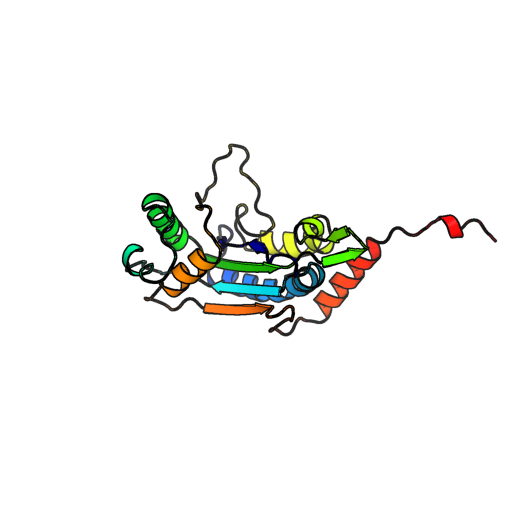15.729 1.00 92.44 194 ASN A C 1
ATOM 1527 O O . ASN A 1 194 ? 8.050 -15.054 -16.954 1.00 92.44 194 ASN A O 1
ATOM 1531 N N . LEU A 1 195 ? 7.281 -14.207 -15.014 1.00 89.31 195 LEU A N 1
ATOM 1532 C CA . LEU A 1 195 ? 6.203 -13.419 -15.618 1.00 89.31 195 LEU A CA 1
ATOM 1533 C C . LEU A 1 195 ? 6.713 -12.200 -16.403 1.00 89.31 195 LEU A C 1
ATOM 1535 O O . LEU A 1 195 ? 6.119 -11.845 -17.413 1.00 89.31 195 LEU A O 1
ATOM 1539 N N . ASP A 1 196 ? 7.824 -11.593 -15.982 1.00 86.81 196 ASP A N 1
ATOM 1540 C CA . ASP A 1 196 ? 8.462 -10.470 -16.692 1.00 86.81 196 ASP A CA 1
ATOM 1541 C C . ASP A 1 196 ? 9.048 -10.909 -18.049 1.00 86.81 196 ASP A C 1
ATOM 1543 O O . ASP A 1 196 ? 8.988 -10.185 -19.040 1.00 86.81 196 ASP A O 1
ATOM 1547 N N . ARG A 1 197 ? 9.564 -12.144 -18.141 1.00 80.12 197 ARG A N 1
ATOM 1548 C CA . ARG A 1 197 ? 10.097 -12.697 -19.400 1.00 80.12 197 ARG A CA 1
ATOM 1549 C C . ARG A 1 197 ? 9.022 -13.025 -20.431 1.00 80.12 197 ARG A C 1
ATOM 1551 O O . ARG A 1 197 ? 9.316 -12.979 -21.623 1.00 80.12 197 ARG A O 1
ATOM 1558 N N . GLU A 1 198 ? 7.825 -13.394 -19.990 1.00 69.00 198 GLU A N 1
ATOM 1559 C CA . GLU A 1 198 ? 6.704 -13.723 -20.878 1.00 69.00 198 GLU A CA 1
ATOM 1560 C C . GLU A 1 198 ? 6.089 -12.478 -21.541 1.00 69.00 198 GLU A C 1
ATOM 1562 O O . GLU A 1 198 ? 5.428 -12.606 -22.569 1.00 69.00 198 GLU A O 1
ATOM 1567 N N . ASP A 1 199 ? 6.366 -11.277 -21.016 1.00 59.19 199 ASP A N 1
ATOM 1568 C CA . ASP A 1 199 ? 5.901 -9.992 -21.565 1.00 59.19 199 ASP A CA 1
ATOM 1569 C C . ASP A 1 199 ? 6.837 -9.426 -22.659 1.00 59.19 199 ASP A C 1
ATOM 1571 O O . ASP A 1 199 ? 6.566 -8.382 -23.255 1.00 59.19 199 ASP A O 1
ATOM 1575 N N . VAL A 1 200 ? 7.948 -10.113 -22.970 1.00 53.16 200 VAL A N 1
ATOM 1576 C CA . VAL A 1 200 ? 8.822 -9.756 -24.098 1.00 53.16 200 VAL A CA 1
ATOM 1577 C C . VAL A 1 200 ? 8.252 -10.378 -25.377 1.00 53.16 200 VAL A C 1
ATOM 1579 O O . VAL A 1 200 ? 8.248 -11.607 -25.498 1.00 53.16 200 VAL A O 1
ATOM 1582 N N . PRO A 1 201 ? 7.814 -9.580 -26.372 1.00 52.16 201 PRO A N 1
ATOM 1583 C CA . PRO A 1 201 ? 7.384 -10.123 -27.649 1.00 52.16 201 PRO A CA 1
ATOM 1584 C C . PRO A 1 201 ? 8.550 -10.893 -28.263 1.00 52.16 201 PRO A C 1
ATOM 1586 O O . PRO A 1 201 ? 9.615 -10.327 -28.521 1.00 52.16 201 PRO A O 1
ATOM 1589 N N . VAL A 1 202 ? 8.361 -12.191 -28.492 1.00 51.28 202 VAL A N 1
ATOM 1590 C CA . VAL A 1 202 ? 9.302 -12.965 -29.298 1.00 51.28 202 VAL A CA 1
ATOM 1591 C C . VAL A 1 202 ? 9.271 -12.356 -30.693 1.00 51.28 202 VAL A C 1
ATOM 1593 O O . VAL A 1 202 ? 8.236 -12.378 -31.358 1.00 51.28 202 VAL A O 1
ATOM 1596 N N . ASP A 1 203 ? 10.389 -11.780 -31.127 1.00 53.09 203 ASP A N 1
ATOM 1597 C CA . ASP A 1 203 ? 10.544 -11.320 -32.499 1.00 53.09 203 ASP A CA 1
ATOM 1598 C C . ASP A 1 203 ? 10.545 -12.546 -33.424 1.00 53.09 203 ASP A C 1
ATOM 1600 O O . ASP A 1 203 ? 11.553 -13.228 -33.618 1.00 53.09 203 ASP A O 1
ATOM 1604 N N . VAL A 1 204 ? 9.364 -12.876 -33.950 1.00 56.38 204 VAL A N 1
ATOM 1605 C CA . VAL A 1 204 ? 9.137 -14.045 -34.810 1.00 56.38 204 VAL A CA 1
ATOM 1606 C C . VAL A 1 204 ? 9.799 -13.881 -36.187 1.00 56.38 204 VAL A C 1
ATOM 1608 O O . VAL A 1 204 ? 9.807 -14.821 -36.979 1.00 56.38 204 VAL A O 1
ATOM 1611 N N . SER A 1 205 ? 10.404 -12.723 -36.479 1.00 57.38 205 SER A N 1
ATOM 1612 C CA . SER A 1 205 ? 11.040 -12.442 -37.771 1.00 57.38 205 SER A CA 1
ATOM 1613 C C . SER A 1 205 ? 12.360 -13.193 -38.016 1.00 57.38 205 SER A C 1
ATOM 1615 O O . SER A 1 205 ? 12.893 -13.132 -39.122 1.00 57.38 205 SER A O 1
ATOM 1617 N N . GLN A 1 206 ? 12.866 -13.969 -37.045 1.00 53.31 206 GLN A N 1
ATOM 1618 C CA . GLN A 1 206 ? 14.040 -14.840 -37.234 1.00 53.31 206 GLN A CA 1
ATOM 1619 C C . GLN A 1 206 ? 13.726 -16.339 -37.401 1.00 53.31 206 GLN A C 1
ATOM 1621 O O . GLN A 1 206 ? 14.653 -17.141 -37.515 1.00 53.31 206 GLN A O 1
ATOM 1626 N N . ALA A 1 207 ? 12.451 -16.745 -37.449 1.00 51.47 207 ALA A N 1
ATOM 1627 C CA . ALA A 1 207 ? 12.083 -18.163 -37.556 1.00 51.47 207 ALA A CA 1
ATOM 1628 C C . ALA A 1 207 ? 11.918 -18.694 -39.000 1.00 51.47 207 ALA A C 1
ATOM 1630 O O . ALA A 1 207 ? 11.846 -19.907 -39.181 1.00 51.47 207 ALA A O 1
ATOM 1631 N N . GLU A 1 208 ? 11.920 -17.842 -40.033 1.00 48.28 208 GLU A N 1
ATOM 1632 C CA . GLU A 1 208 ? 11.734 -18.252 -41.443 1.00 48.28 208 GLU A CA 1
ATOM 1633 C C . GLU A 1 208 ? 13.028 -18.165 -42.271 1.00 48.28 208 GLU A C 1
ATOM 1635 O O . GLU A 1 208 ? 13.075 -17.572 -43.347 1.00 48.28 208 GLU A O 1
ATOM 1640 N N . GLY A 1 209 ? 14.117 -18.741 -41.760 1.00 54.78 209 GLY A N 1
ATOM 1641 C CA . GLY A 1 209 ? 15.417 -18.674 -42.426 1.00 54.78 209 GLY A CA 1
ATOM 1642 C C . GLY A 1 209 ? 16.315 -19.879 -42.185 1.00 54.78 209 GLY A C 1
ATOM 1643 O O . GLY A 1 209 ? 17.467 -19.683 -41.805 1.00 54.78 209 GLY A O 1
ATOM 1644 N N . LYS A 1 210 ? 15.815 -21.103 -42.390 1.00 41.03 210 LYS A N 1
ATOM 1645 C CA . LYS A 1 210 ? 16.640 -22.296 -42.646 1.00 41.03 210 LYS A CA 1
ATOM 1646 C C . LYS A 1 210 ? 15.934 -23.280 -43.565 1.00 41.03 210 LYS A C 1
ATOM 1648 O O . LYS A 1 210 ? 14.735 -23.531 -43.331 1.00 41.03 210 LYS A O 1
#

Organism: NCBI:txid152316

Solvent-accessible surface area (backbone atoms only — not comparable to full-atom values): 12437 Å² total; per-residue (Å²): 132,84,80,69,78,47,78,46,60,37,72,27,37,56,19,91,92,57,50,71,66,59,30,55,55,48,54,60,56,43,49,44,62,44,44,60,56,39,49,76,33,27,29,30,30,32,34,46,32,44,42,62,92,87,67,64,86,83,67,63,66,82,72,73,47,81,83,55,78,100,75,75,50,74,64,52,48,55,39,43,52,58,46,58,72,66,31,44,26,34,41,41,37,32,27,35,63,36,78,77,51,95,98,38,68,41,46,55,73,67,46,63,77,36,60,53,38,56,70,46,48,44,54,53,45,65,73,38,31,23,63,76,19,72,95,66,44,52,82,45,95,85,69,66,61,96,65,80,73,62,95,62,60,48,65,59,53,52,52,56,46,72,62,36,75,84,57,75,47,48,77,45,70,44,26,50,90,53,38,73,69,55,89,58,60,67,66,46,52,52,53,44,56,56,46,59,58,70,71,54,79,76,75,68,86,74,75,87,75,130

InterPro domains:
  IPR009799 EthD domain [PF07110] (15-130)

Mean predicted aligned error: 7.52 Å

Nearest PDB structures (foldseek):
  3gqc-assembly4_D  TM=2.779E-01  e=1.038E+00  Homo sapiens
  8rtd-assembly1_g  TM=2.340E-01  e=1.391E+00  Escherichia coli
  4u7c-assembly1_A  TM=2.312E-01  e=2.976E+00  Homo sapiens
  9gj0-assembly1_A  TM=3.351E-01  e=9.049E+00  Rhodococcus jostii RHA1
  3gqc-assembly3_C  TM=2.994E-01  e=9.594E+00  Homo sapiens

Foldseek 3Di:
DAFDKDKDKFFFAWAPPDDLVNLVVLVVVLLLQCLLLCLVQFWAWKKKWFADLDFDLPDQQVVLCPPPDPDQDPVLSVLSVVSSNRGRIIIMIIGGFDDPDVVDTHHSVNCCPFCSNVVPSLVSCVVITYCCGDPNNDQDPVNDDPRPNDPDTSVSNVSSQCSRPPDRIDMDIQHHRSDGPDDRPVVSVVVVVVRVVVPDPDPCVPVPDD

Secondary structure (DSSP, 8-state):
-PPPPEEEEEEE-BPTT--HHHHHHHHHHHHHHHHHHHHHTTEEEEEEEEPPTT----S-HHHH-TTS-TT--HHHHHHHHHHHTT-SEEEEEEE-PEEEETTEEE-GGGGGGSHIIIIIIHHHHTTTB-TTSSTTPPPPTTS--SS------HHHHHHHHHT--SS--EEEEEEETTEESSPPPHHHHHHHHHHHHHTS---GGGSS--